Protein AF-A0AA39V5H2-F1 (afdb_monomer_lite)

pLDDT: mean 71.7, std 23.78, range [24.41, 97.88]

Structure (mmCIF, N/CA/C/O backbone):
data_AF-A0AA39V5H2-F1
#
_entry.id   AF-A0AA39V5H2-F1
#
loop_
_atom_site.group_PDB
_atom_site.id
_atom_site.type_symbol
_atom_site.label_atom_id
_atom_site.label_alt_id
_atom_site.label_comp_id
_atom_site.label_asym_id
_atom_site.label_entity_id
_atom_site.label_seq_id
_atom_site.pdbx_PDB_ins_code
_atom_site.Cartn_x
_atom_site.Cartn_y
_atom_site.Cartn_z
_atom_site.occupancy
_atom_site.B_iso_or_equiv
_atom_site.auth_seq_id
_atom_site.auth_comp_id
_atom_site.auth_asym_id
_atom_site.auth_atom_id
_atom_site.pdbx_PDB_model_num
ATOM 1 N N . MET A 1 1 ? 8.050 22.161 -39.561 1.00 40.12 1 MET A N 1
ATOM 2 C CA . MET A 1 1 ? 8.496 20.770 -39.773 1.00 40.12 1 MET A CA 1
ATOM 3 C C . MET A 1 1 ? 8.045 20.009 -38.536 1.00 40.12 1 MET A C 1
ATOM 5 O O . MET A 1 1 ? 8.763 19.981 -37.549 1.00 40.12 1 MET A O 1
ATOM 9 N N . GLU A 1 2 ? 6.788 19.559 -38.520 1.00 43.62 2 GLU A N 1
ATOM 10 C CA . GLU A 1 2 ? 6.221 18.821 -37.385 1.00 43.62 2 GLU A CA 1
ATOM 11 C C . GLU A 1 2 ? 6.841 17.424 -37.370 1.00 43.62 2 GLU A C 1
ATOM 13 O O . GLU A 1 2 ? 6.453 16.549 -38.140 1.00 43.62 2 GLU A O 1
ATOM 18 N N . ARG A 1 3 ? 7.855 17.220 -36.524 1.00 50.56 3 ARG A N 1
ATOM 19 C CA . ARG A 1 3 ? 8.304 15.874 -36.163 1.00 50.56 3 ARG A CA 1
ATOM 20 C C . ARG A 1 3 ? 7.270 15.298 -35.202 1.00 50.56 3 ARG A C 1
ATOM 22 O O . ARG A 1 3 ? 7.458 15.321 -33.992 1.00 50.56 3 ARG A O 1
ATOM 29 N N . CYS A 1 4 ? 6.143 14.848 -35.743 1.00 47.91 4 CYS A N 1
ATOM 30 C CA . CYS A 1 4 ? 5.242 13.993 -34.991 1.00 47.91 4 CYS A CA 1
ATOM 31 C C . CYS A 1 4 ? 5.970 12.653 -34.844 1.00 47.91 4 CYS A C 1
ATOM 33 O O . CYS A 1 4 ? 6.186 11.959 -35.840 1.00 47.91 4 CYS A O 1
ATOM 35 N N . ALA A 1 5 ? 6.452 12.348 -33.637 1.00 58.66 5 ALA A N 1
ATOM 36 C CA . ALA A 1 5 ? 6.890 10.997 -33.316 1.00 58.66 5 ALA A CA 1
ATOM 37 C C . ALA A 1 5 ? 5.743 10.039 -33.661 1.00 58.66 5 ALA A C 1
ATOM 39 O O . ALA A 1 5 ? 4.577 10.385 -33.455 1.00 58.66 5 ALA A O 1
ATOM 40 N N . ASP A 1 6 ? 6.080 8.881 -34.228 1.00 73.44 6 ASP A N 1
ATOM 41 C CA . ASP A 1 6 ? 5.107 7.828 -34.506 1.00 73.44 6 ASP A CA 1
ATOM 42 C C . ASP A 1 6 ? 4.234 7.627 -33.253 1.00 73.44 6 ASP A C 1
ATOM 44 O O . ASP A 1 6 ? 4.790 7.415 -32.170 1.00 73.44 6 ASP A O 1
ATOM 48 N N . PRO A 1 7 ? 2.899 7.757 -33.344 1.00 73.25 7 PRO A N 1
ATOM 49 C CA . PRO A 1 7 ? 2.025 7.617 -32.186 1.00 73.25 7 PRO A CA 1
ATOM 50 C C . PRO A 1 7 ? 2.205 6.273 -31.467 1.00 73.25 7 PRO A C 1
ATOM 52 O O . PRO A 1 7 ? 1.987 6.220 -30.260 1.00 73.25 7 PRO A O 1
ATOM 55 N N . ALA A 1 8 ? 2.661 5.224 -32.164 1.00 70.56 8 ALA A N 1
ATOM 56 C CA . ALA A 1 8 ? 3.015 3.952 -31.539 1.00 70.56 8 ALA A CA 1
ATOM 57 C C . ALA A 1 8 ? 4.263 4.062 -30.640 1.00 70.56 8 ALA A C 1
ATOM 59 O O . ALA A 1 8 ? 4.257 3.572 -29.516 1.00 70.56 8 ALA A O 1
ATOM 60 N N . LEU A 1 9 ? 5.300 4.780 -31.086 1.00 72.94 9 LEU A N 1
ATOM 61 C CA . LEU A 1 9 ? 6.531 4.991 -30.312 1.00 72.94 9 LEU A CA 1
ATOM 62 C C . LEU A 1 9 ? 6.328 5.936 -29.126 1.00 72.94 9 LEU A C 1
ATOM 64 O O . LEU A 1 9 ? 7.079 5.882 -28.158 1.00 72.94 9 LEU A O 1
ATOM 68 N N . ARG A 1 10 ? 5.329 6.822 -29.191 1.00 76.56 10 ARG A N 1
ATOM 69 C CA . ARG A 1 10 ? 5.029 7.745 -28.093 1.00 76.56 10 ARG A CA 1
ATOM 70 C C . ARG A 1 10 ? 4.624 6.998 -26.823 1.00 76.56 10 ARG A C 1
ATOM 72 O O . ARG A 1 10 ? 5.116 7.338 -25.756 1.00 76.56 10 ARG A O 1
ATOM 79 N N . LEU A 1 11 ? 3.780 5.976 -26.955 1.00 75.69 11 LEU A N 1
ATOM 80 C CA . LEU A 1 11 ? 3.314 5.187 -25.817 1.00 75.69 11 LEU A CA 1
ATOM 81 C C . LEU A 1 11 ? 4.462 4.407 -25.161 1.00 75.69 11 LEU A C 1
ATOM 83 O O . LEU A 1 11 ? 4.577 4.411 -23.942 1.00 75.69 11 LEU A O 1
ATOM 87 N N . GLU A 1 12 ? 5.354 3.823 -25.964 1.00 76.25 12 GLU A N 1
ATOM 88 C CA . GLU A 1 12 ? 6.550 3.132 -25.460 1.00 76.25 12 GLU A CA 1
ATOM 89 C C . GLU A 1 12 ? 7.490 4.090 -24.709 1.00 76.25 12 GLU A C 1
ATOM 91 O O . GLU A 1 12 ? 8.020 3.762 -23.650 1.00 76.25 12 GLU A O 1
ATOM 96 N N . VAL A 1 13 ? 7.692 5.301 -25.239 1.00 79.62 13 VAL A N 1
ATOM 97 C CA . VAL A 1 13 ? 8.513 6.326 -24.578 1.00 79.62 13 VAL A CA 1
ATOM 98 C C . VAL A 1 13 ? 7.882 6.775 -23.263 1.00 79.62 13 VAL A C 1
ATOM 100 O O . VAL A 1 13 ? 8.594 6.888 -22.265 1.00 79.62 13 VAL A O 1
ATOM 103 N N . ASP A 1 14 ? 6.569 7.000 -23.244 1.00 78.94 14 ASP A N 1
ATOM 104 C CA . ASP A 1 14 ? 5.844 7.379 -22.032 1.00 78.94 14 ASP A CA 1
ATOM 105 C C . ASP A 1 14 ? 5.951 6.270 -20.964 1.00 78.94 14 ASP A C 1
ATOM 107 O O . ASP A 1 14 ? 6.221 6.566 -19.799 1.00 78.94 14 ASP A O 1
ATOM 111 N N . GLU A 1 15 ? 5.854 4.995 -21.355 1.00 80.75 15 GLU A N 1
ATOM 112 C CA . GLU A 1 15 ? 6.066 3.844 -20.465 1.00 80.75 15 GLU A CA 1
ATOM 113 C C . GLU A 1 15 ? 7.489 3.819 -19.883 1.00 80.75 15 GLU A C 1
ATOM 115 O O . GLU A 1 15 ? 7.659 3.693 -18.669 1.00 80.75 15 GLU A O 1
ATOM 120 N N . PHE A 1 16 ? 8.522 4.027 -20.710 1.00 81.88 16 PHE A N 1
ATOM 121 C CA . PHE A 1 16 ? 9.910 4.094 -20.234 1.00 81.88 16 PHE A CA 1
ATOM 122 C C . PHE A 1 16 ? 10.152 5.237 -19.251 1.00 81.88 16 PHE A C 1
ATOM 124 O O . PHE A 1 16 ? 10.919 5.085 -18.297 1.00 81.88 16 PHE A O 1
ATOM 131 N N . ILE A 1 17 ? 9.525 6.389 -19.492 1.00 83.44 17 ILE A N 1
ATOM 132 C CA . ILE A 1 17 ? 9.618 7.543 -18.600 1.00 83.44 17 ILE A CA 1
ATOM 133 C C . ILE A 1 17 ? 8.954 7.216 -17.263 1.00 83.44 17 ILE A C 1
ATOM 135 O O . ILE A 1 17 ? 9.542 7.495 -16.220 1.00 83.44 17 ILE A O 1
ATOM 139 N N . LEU A 1 18 ? 7.768 6.606 -17.272 1.00 81.94 18 LEU A N 1
ATOM 140 C CA . LEU A 1 18 ? 7.065 6.230 -16.046 1.00 81.94 18 LEU A CA 1
ATOM 141 C C . LEU A 1 18 ? 7.860 5.211 -15.223 1.00 81.94 18 LEU A C 1
ATOM 143 O O . LEU A 1 18 ? 8.067 5.441 -14.032 1.00 81.94 18 LEU A O 1
ATOM 147 N N . ASP A 1 19 ? 8.372 4.153 -15.853 1.00 83.19 19 ASP A N 1
ATOM 148 C CA . ASP A 1 19 ? 9.211 3.137 -15.202 1.00 83.19 19 ASP A CA 1
ATOM 149 C C . ASP A 1 19 ? 10.450 3.772 -14.540 1.00 83.19 19 ASP A C 1
ATOM 151 O O . ASP A 1 19 ? 10.739 3.577 -13.354 1.00 83.19 19 ASP A O 1
ATOM 155 N N . TYR A 1 20 ? 11.134 4.657 -15.271 1.00 85.38 20 TYR A N 1
ATOM 156 C CA . TYR A 1 20 ? 12.270 5.410 -14.745 1.00 85.38 20 TYR A CA 1
ATOM 157 C C . TYR A 1 20 ? 11.900 6.304 -13.555 1.00 85.38 20 TYR A C 1
ATOM 159 O O . TYR A 1 20 ? 12.591 6.292 -12.532 1.00 85.38 20 TYR A O 1
ATOM 167 N N . LEU A 1 21 ? 10.818 7.077 -13.668 1.00 86.38 21 LEU A N 1
ATOM 168 C CA . LEU A 1 21 ? 10.389 7.995 -12.615 1.00 86.38 21 LEU A CA 1
ATOM 169 C C . LEU A 1 21 ? 9.995 7.245 -11.341 1.00 86.38 21 LEU A C 1
ATOM 171 O O . LEU A 1 21 ? 10.404 7.656 -10.255 1.00 86.38 21 LEU A O 1
ATOM 175 N N . VAL A 1 22 ? 9.266 6.132 -11.461 1.00 83.38 22 VAL A N 1
ATOM 176 C CA . VAL A 1 22 ? 8.886 5.285 -10.320 1.00 83.38 22 VAL A CA 1
ATOM 177 C C . VAL A 1 22 ? 10.130 4.707 -9.646 1.00 83.38 22 VAL A C 1
ATOM 179 O O . VAL A 1 22 ? 10.293 4.847 -8.431 1.00 83.38 22 VAL A O 1
ATOM 182 N N . HIS A 1 23 ? 11.061 4.144 -10.419 1.00 86.94 23 HIS A N 1
ATOM 183 C CA . HIS A 1 23 ? 12.319 3.611 -9.891 1.00 86.94 23 HIS A CA 1
ATOM 184 C C . HIS A 1 23 ? 13.140 4.670 -9.147 1.00 86.94 23 HIS A C 1
ATOM 186 O O . HIS A 1 23 ? 13.661 4.422 -8.054 1.00 86.94 23 HIS A O 1
ATOM 192 N N . MET A 1 24 ? 13.259 5.870 -9.719 1.00 90.25 24 MET A N 1
ATOM 193 C CA . MET A 1 24 ? 14.016 6.961 -9.109 1.00 90.25 24 MET A CA 1
ATOM 194 C C . MET A 1 24 ? 13.327 7.516 -7.863 1.00 90.25 24 MET A C 1
ATOM 196 O O . MET A 1 24 ? 14.010 7.781 -6.869 1.00 90.25 24 MET A O 1
ATOM 200 N N . ALA A 1 25 ? 11.997 7.629 -7.872 1.00 87.38 25 ALA A N 1
ATOM 201 C CA . ALA A 1 25 ? 11.218 8.032 -6.707 1.00 87.38 25 ALA A CA 1
ATOM 202 C C . ALA A 1 25 ? 11.391 7.036 -5.551 1.00 87.38 25 ALA A C 1
ATOM 204 O O . ALA A 1 25 ? 11.744 7.445 -4.444 1.00 87.38 25 ALA A O 1
ATOM 205 N N . LEU A 1 26 ? 11.252 5.730 -5.811 1.00 86.62 26 LEU A N 1
ATOM 206 C CA . LEU A 1 26 ? 11.455 4.687 -4.800 1.00 86.62 26 LEU A CA 1
ATOM 207 C C . LEU A 1 26 ? 12.882 4.718 -4.243 1.00 86.62 26 LEU A C 1
ATOM 209 O O . LEU A 1 26 ? 13.074 4.713 -3.027 1.00 86.62 26 LEU A O 1
ATOM 213 N N . LYS A 1 27 ? 13.903 4.844 -5.101 1.00 89.38 27 LYS A N 1
ATOM 214 C CA . LYS A 1 27 ? 15.299 4.987 -4.646 1.00 89.38 27 LYS A CA 1
ATOM 215 C C . LYS A 1 27 ? 15.516 6.229 -3.794 1.00 89.38 27 LYS A C 1
ATOM 217 O O . LYS A 1 27 ? 16.262 6.156 -2.816 1.00 89.38 27 LYS A O 1
ATOM 222 N N . GLY A 1 28 ? 14.887 7.346 -4.154 1.00 88.62 28 GLY A N 1
ATOM 223 C CA . GLY A 1 28 ? 14.900 8.580 -3.373 1.00 88.62 28 GLY A CA 1
ATOM 224 C C . GLY A 1 28 ? 14.320 8.367 -1.977 1.00 88.62 28 GLY A C 1
ATOM 225 O O . GLY A 1 28 ? 15.028 8.571 -0.991 1.00 88.62 28 GLY A O 1
ATOM 226 N N . ILE A 1 29 ? 13.090 7.850 -1.901 1.00 87.81 29 ILE A N 1
ATOM 227 C CA . ILE A 1 29 ? 12.378 7.566 -0.645 1.00 87.81 29 ILE A CA 1
ATOM 228 C C . ILE A 1 29 ? 13.204 6.636 0.252 1.00 87.81 29 ILE A C 1
ATOM 230 O O . ILE A 1 29 ? 13.450 6.948 1.417 1.00 87.81 29 ILE A O 1
ATOM 234 N N . LEU A 1 30 ? 13.716 5.528 -0.292 1.00 89.50 30 LEU A N 1
ATOM 235 C CA . LEU A 1 30 ? 14.528 4.571 0.465 1.00 89.50 30 LEU A CA 1
ATOM 236 C C . LEU A 1 30 ? 15.837 5.188 0.972 1.00 89.50 30 LEU A C 1
ATOM 238 O O . LEU A 1 30 ? 16.284 4.891 2.083 1.00 89.50 30 LEU A O 1
ATOM 242 N N . LYS A 1 31 ? 16.478 6.041 0.168 1.00 91.06 31 LYS A N 1
ATOM 243 C CA . LYS A 1 31 ? 17.709 6.737 0.554 1.00 91.06 31 LYS A CA 1
ATOM 244 C C . LYS A 1 31 ? 17.449 7.737 1.675 1.00 91.06 31 LYS A C 1
ATOM 246 O O . LYS A 1 31 ? 18.235 7.788 2.622 1.00 91.06 31 LYS A O 1
ATOM 251 N N . ASP A 1 32 ? 16.376 8.510 1.579 1.00 88.44 32 ASP A N 1
ATOM 252 C CA . ASP A 1 32 ? 16.030 9.516 2.580 1.00 88.44 32 ASP A CA 1
ATOM 253 C C . ASP A 1 32 ? 15.566 8.875 3.886 1.00 88.44 32 ASP A C 1
ATOM 255 O O . ASP A 1 32 ? 16.009 9.298 4.953 1.00 88.44 32 ASP A O 1
ATOM 259 N N . TYR A 1 33 ? 14.829 7.766 3.822 1.00 87.62 33 TYR A N 1
ATOM 260 C CA . TYR A 1 33 ? 14.505 6.967 5.001 1.00 87.62 33 TYR A CA 1
ATOM 261 C C . TYR A 1 33 ? 15.766 6.421 5.698 1.00 87.62 33 TYR A C 1
ATOM 263 O O . TYR A 1 33 ? 15.964 6.614 6.900 1.00 87.62 33 TYR A O 1
ATOM 271 N N . LYS A 1 34 ? 16.694 5.814 4.940 1.00 88.00 34 LYS A N 1
ATOM 272 C CA . LYS A 1 34 ? 17.979 5.313 5.474 1.00 88.00 34 LYS A CA 1
ATOM 273 C C . LYS A 1 34 ? 18.821 6.443 6.082 1.00 88.00 34 LYS A C 1
ATOM 275 O O . LYS A 1 34 ? 19.477 6.246 7.109 1.00 88.00 34 LYS A O 1
ATOM 280 N N . ARG A 1 35 ? 18.792 7.641 5.485 1.00 88.00 35 ARG A N 1
ATOM 281 C CA . ARG A 1 35 ? 19.426 8.852 6.035 1.00 88.00 35 ARG A CA 1
ATOM 282 C C . ARG A 1 35 ? 18.755 9.313 7.320 1.00 88.00 35 ARG A C 1
ATOM 284 O O . ARG A 1 35 ? 19.480 9.637 8.251 1.00 88.00 35 ARG A O 1
ATOM 291 N N . ALA A 1 36 ? 17.427 9.322 7.398 1.00 85.69 36 ALA A N 1
ATOM 292 C CA . ALA A 1 36 ? 16.692 9.704 8.600 1.00 85.69 36 ALA A CA 1
ATOM 293 C C . ALA A 1 36 ? 17.000 8.753 9.767 1.00 85.69 36 ALA A C 1
ATOM 295 O O . ALA A 1 36 ? 17.350 9.218 10.850 1.00 85.69 36 ALA A O 1
ATOM 296 N N . GLN A 1 37 ? 17.015 7.435 9.531 1.00 81.31 37 GLN A N 1
ATOM 297 C CA . GLN A 1 37 ? 17.440 6.456 10.542 1.00 81.31 37 GLN A CA 1
ATOM 298 C C . GLN A 1 37 ? 18.907 6.643 10.969 1.00 81.31 37 GLN A C 1
ATOM 300 O O . GLN A 1 37 ? 19.242 6.564 12.153 1.00 81.31 37 GLN A O 1
ATOM 305 N N . SER A 1 38 ? 19.800 6.916 10.013 1.00 78.81 38 SER A N 1
ATOM 306 C CA . SER A 1 38 ? 21.228 7.124 10.294 1.00 78.81 38 SER A CA 1
ATOM 307 C C . SER A 1 38 ? 21.502 8.463 10.992 1.00 78.81 38 SER A C 1
ATOM 309 O O . SER A 1 38 ? 22.387 8.550 11.840 1.00 78.81 38 SER A O 1
ATOM 311 N N . GLY A 1 39 ? 20.728 9.499 10.665 1.00 60.47 39 GLY A N 1
ATOM 312 C CA . GLY A 1 39 ? 20.792 10.846 11.231 1.00 60.47 39 GLY A CA 1
ATOM 313 C C . GLY A 1 39 ? 20.145 10.945 12.611 1.00 60.47 39 GLY A C 1
ATOM 314 O O . GLY A 1 39 ? 20.663 11.658 13.465 1.00 60.47 39 GLY A O 1
ATOM 315 N N . ALA A 1 40 ? 19.110 10.149 12.896 1.00 54.91 40 ALA A N 1
ATOM 316 C CA . ALA A 1 40 ? 18.596 9.957 14.254 1.00 54.91 40 ALA A CA 1
ATOM 317 C C . ALA A 1 40 ? 19.652 9.328 15.186 1.00 54.91 40 ALA A C 1
ATOM 319 O O . ALA A 1 40 ? 19.667 9.598 16.385 1.00 54.91 40 ALA A O 1
ATOM 320 N N . ARG A 1 41 ? 20.597 8.554 14.631 1.00 49.16 41 ARG A N 1
ATOM 321 C CA . ARG A 1 41 ? 21.800 8.082 15.342 1.00 49.16 41 ARG A CA 1
ATOM 322 C C . ARG A 1 41 ? 22.965 9.074 15.338 1.00 49.16 41 ARG A C 1
ATOM 324 O O . ARG A 1 41 ? 23.919 8.870 16.082 1.00 49.16 41 ARG A O 1
ATOM 331 N N . ASN A 1 42 ? 22.925 10.124 14.522 1.00 42.31 42 ASN A N 1
ATOM 332 C CA . ASN A 1 42 ? 24.060 11.019 14.321 1.00 42.31 42 ASN A CA 1
ATOM 333 C C . ASN A 1 42 ? 23.589 12.443 13.982 1.00 42.31 42 ASN A C 1
ATOM 335 O O . ASN A 1 42 ? 23.651 12.904 12.841 1.00 42.31 42 ASN A O 1
ATOM 339 N N . VAL A 1 43 ? 23.122 13.170 15.000 1.00 41.56 43 VAL A N 1
ATOM 340 C CA . VAL A 1 43 ? 22.917 14.621 14.908 1.00 41.56 43 VAL A CA 1
ATOM 341 C C . VAL A 1 43 ? 24.290 15.284 14.796 1.00 41.56 43 VAL A C 1
ATOM 343 O O . VAL A 1 43 ? 24.916 15.584 15.811 1.00 41.56 43 VAL A O 1
ATOM 346 N N . LYS A 1 44 ? 24.766 15.467 13.558 1.00 43.28 44 LYS A N 1
ATOM 347 C CA . LYS A 1 44 ? 25.631 16.564 13.079 1.00 43.28 44 LYS A CA 1
ATOM 348 C C . LYS A 1 44 ? 26.036 16.322 11.621 1.00 43.28 44 LYS A C 1
ATOM 350 O O . LYS A 1 44 ? 26.992 15.605 11.349 1.00 43.28 44 LYS A O 1
ATOM 355 N N . SER A 1 45 ? 25.326 16.979 10.707 1.00 39.31 45 SER A N 1
ATOM 356 C CA . SER A 1 45 ? 25.826 17.682 9.507 1.00 39.31 45 SER A CA 1
ATOM 357 C C . SER A 1 45 ? 24.818 17.578 8.361 1.00 39.31 45 SER A C 1
ATOM 359 O O . SER A 1 45 ? 24.547 16.517 7.811 1.00 39.31 45 SER A O 1
ATOM 361 N N . GLN A 1 46 ? 24.228 18.726 8.049 1.00 35.38 46 GLN A N 1
ATOM 362 C CA . GLN A 1 46 ? 23.257 18.938 6.985 1.00 35.38 46 GLN A CA 1
ATOM 363 C C . GLN A 1 46 ? 23.970 19.668 5.844 1.00 35.38 46 GLN A C 1
ATOM 365 O O . GLN A 1 46 ? 24.750 20.586 6.102 1.00 35.38 46 GLN A O 1
ATOM 370 N N . GLY A 1 47 ? 23.682 19.293 4.598 1.00 34.25 47 GLY A N 1
ATOM 371 C CA . GLY A 1 47 ? 24.064 20.087 3.433 1.00 34.25 47 GLY A CA 1
ATOM 372 C C . GLY A 1 47 ? 23.893 19.356 2.103 1.00 34.25 47 GLY A C 1
ATOM 373 O O . GLY A 1 47 ? 24.523 18.327 1.889 1.00 34.25 47 GLY A O 1
ATOM 374 N N . ALA A 1 48 ? 23.111 19.974 1.214 1.00 34.25 48 ALA A N 1
ATOM 375 C CA . ALA A 1 48 ? 22.942 19.713 -0.221 1.00 34.25 48 ALA A CA 1
ATOM 376 C C . ALA A 1 48 ? 21.878 18.682 -0.655 1.00 34.25 48 ALA A C 1
ATOM 378 O O . ALA A 1 48 ? 22.157 17.506 -0.890 1.00 34.25 48 ALA A O 1
ATOM 379 N N . ALA A 1 49 ? 20.667 19.189 -0.894 1.00 33.97 49 ALA A N 1
ATOM 380 C CA . ALA A 1 49 ? 19.731 18.650 -1.876 1.00 33.97 49 ALA A CA 1
ATOM 381 C C . ALA A 1 49 ? 18.977 19.833 -2.502 1.00 33.97 49 ALA A C 1
ATOM 383 O O . ALA A 1 49 ? 18.011 20.301 -1.915 1.00 33.97 49 ALA A O 1
ATOM 384 N N . ASP A 1 50 ? 19.471 20.360 -3.630 1.00 32.31 50 ASP A N 1
ATOM 385 C CA . ASP A 1 50 ? 18.783 21.459 -4.334 1.00 32.31 50 ASP A CA 1
ATOM 386 C C . ASP A 1 50 ? 19.111 21.573 -5.843 1.00 32.31 50 ASP A C 1
ATOM 388 O O . ASP A 1 50 ? 19.194 22.670 -6.381 1.00 32.31 50 ASP A O 1
ATOM 392 N N . ILE A 1 51 ? 19.368 20.466 -6.565 1.00 37.12 51 ILE A N 1
ATOM 393 C CA . ILE A 1 51 ? 19.801 20.560 -7.987 1.00 37.12 51 ILE A CA 1
ATOM 394 C C . ILE A 1 51 ? 18.967 19.739 -8.995 1.00 37.12 51 ILE A C 1
ATOM 396 O O . ILE A 1 51 ? 19.044 19.989 -10.194 1.00 37.12 51 ILE A O 1
ATOM 400 N N . THR A 1 52 ? 18.089 18.820 -8.593 1.00 39.78 52 THR A N 1
ATOM 401 C CA . THR A 1 52 ? 17.565 17.826 -9.562 1.00 39.78 52 THR A CA 1
ATOM 402 C C . THR A 1 52 ? 16.314 18.246 -10.356 1.00 39.78 52 THR A C 1
ATOM 404 O O . THR A 1 52 ? 15.846 17.477 -11.184 1.00 39.78 52 THR A O 1
ATOM 407 N N . LEU A 1 53 ? 15.779 19.462 -10.190 1.00 30.52 53 LEU A N 1
ATOM 408 C CA . LEU A 1 53 ? 14.515 19.859 -10.845 1.00 30.52 53 LEU A CA 1
ATOM 409 C C . LEU A 1 53 ? 14.659 20.807 -12.048 1.00 30.52 53 LEU A C 1
ATOM 411 O O . LEU A 1 53 ? 13.653 21.199 -12.631 1.00 30.52 53 LEU A O 1
ATOM 415 N N . HIS A 1 54 ? 15.883 21.141 -12.477 1.00 29.06 54 HIS A N 1
ATOM 416 C CA . HIS A 1 54 ? 16.087 22.133 -13.545 1.00 29.06 54 HIS A CA 1
ATOM 417 C C . HIS A 1 54 ? 16.480 21.577 -14.929 1.00 29.06 54 HIS A C 1
ATOM 419 O O . HIS A 1 54 ? 16.621 22.362 -15.866 1.00 29.06 54 HIS A O 1
ATOM 425 N N . MET A 1 55 ? 16.623 20.255 -15.100 1.00 30.16 55 MET A N 1
ATOM 426 C CA . MET A 1 55 ? 17.176 19.666 -16.336 1.00 30.16 55 MET A CA 1
ATOM 427 C C . MET A 1 55 ? 16.161 19.235 -17.409 1.00 30.16 55 MET A C 1
ATOM 429 O O . MET A 1 55 ? 16.573 18.921 -18.519 1.00 30.16 55 MET A O 1
ATOM 433 N N . VAL A 1 56 ? 14.849 19.262 -17.157 1.00 37.28 56 VAL A N 1
ATOM 434 C CA . VAL A 1 56 ? 13.878 18.656 -18.099 1.00 37.28 56 VAL A CA 1
ATOM 435 C C . VAL A 1 56 ? 13.463 19.577 -19.262 1.00 37.28 56 VAL A C 1
ATOM 437 O O . VAL A 1 56 ? 12.738 19.140 -20.146 1.00 37.28 56 VAL A O 1
ATOM 440 N N . ASN A 1 57 ? 13.935 20.829 -19.345 1.00 32.62 57 ASN A N 1
ATOM 441 C CA . ASN A 1 57 ? 13.367 21.778 -20.318 1.00 32.62 57 ASN A CA 1
ATOM 442 C C . ASN A 1 57 ? 14.286 22.344 -21.410 1.00 32.62 57 ASN A C 1
ATOM 444 O O . ASN A 1 57 ? 13.851 23.246 -22.123 1.00 32.62 57 ASN A O 1
ATOM 448 N N . VAL A 1 58 ? 15.516 21.850 -21.611 1.00 34.34 58 VAL A N 1
ATOM 449 C CA . VAL A 1 58 ? 16.361 22.368 -22.708 1.00 34.34 58 VAL A CA 1
ATOM 450 C C . VAL A 1 58 ? 17.301 21.301 -23.295 1.00 34.34 58 VAL A C 1
ATOM 452 O O . VAL A 1 58 ? 18.332 21.007 -22.707 1.00 34.34 58 VAL A O 1
ATOM 455 N N . THR A 1 59 ? 16.959 20.760 -24.474 1.00 33.72 59 THR A N 1
ATOM 456 C CA . THR A 1 59 ? 17.786 20.621 -25.709 1.00 33.72 59 THR A CA 1
ATOM 457 C C . THR A 1 59 ? 17.415 19.397 -26.575 1.00 33.72 59 THR A C 1
ATOM 459 O O . THR A 1 59 ? 17.720 18.253 -26.281 1.00 33.72 59 THR A O 1
ATOM 462 N N . SER A 1 60 ? 16.718 19.708 -27.668 1.00 33.22 60 SER A N 1
ATOM 463 C CA . SER A 1 60 ? 16.892 19.296 -29.072 1.00 33.22 60 SER A CA 1
ATOM 464 C C . SER A 1 60 ? 17.508 17.941 -29.487 1.00 33.22 60 SER A C 1
ATOM 466 O O . SER A 1 60 ? 18.705 17.720 -29.387 1.00 33.22 60 SER A O 1
ATOM 468 N N . GLU A 1 61 ? 16.683 17.196 -30.235 1.00 37.22 61 GLU A N 1
ATOM 469 C CA . GLU A 1 61 ? 16.948 16.630 -31.575 1.00 37.22 61 GLU A CA 1
ATOM 470 C C . GLU A 1 61 ? 18.135 15.673 -31.826 1.00 37.22 61 GLU A C 1
ATOM 472 O O . GLU A 1 61 ? 19.008 15.980 -32.633 1.00 37.22 61 GLU A O 1
ATOM 477 N N . THR A 1 62 ? 18.029 14.418 -31.384 1.00 39.62 62 THR A N 1
ATOM 478 C CA . THR A 1 62 ? 18.570 13.279 -32.155 1.00 39.62 62 THR A CA 1
ATOM 479 C C . THR A 1 62 ? 17.740 12.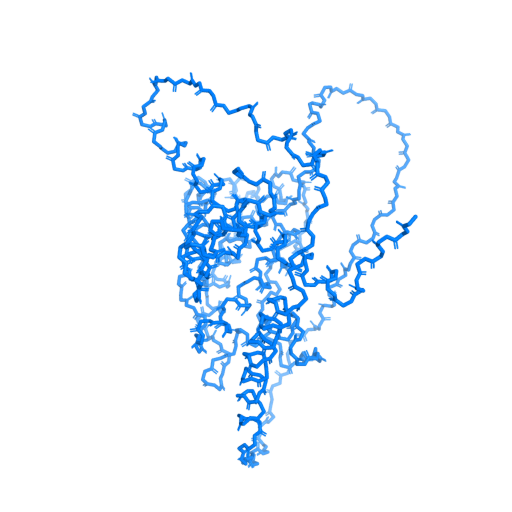027 -31.895 1.00 39.62 62 THR A C 1
ATOM 481 O O . THR A 1 62 ? 17.832 11.384 -30.856 1.00 39.62 62 THR A O 1
ATOM 484 N N . THR A 1 63 ? 16.872 11.688 -32.849 1.00 39.91 63 THR A N 1
ATOM 485 C CA . THR A 1 63 ? 16.076 10.459 -32.804 1.00 39.91 63 THR A CA 1
ATOM 486 C C . THR A 1 63 ? 17.014 9.261 -33.005 1.00 39.91 63 THR A C 1
ATOM 488 O O . THR A 1 63 ? 17.757 9.259 -33.993 1.00 39.91 63 THR A O 1
ATOM 491 N N . PRO A 1 64 ? 17.014 8.246 -32.119 1.00 47.47 64 PRO A N 1
ATOM 492 C CA . PRO A 1 64 ? 17.802 7.035 -32.325 1.00 47.47 64 PRO A CA 1
ATOM 493 C C . PRO A 1 64 ? 17.442 6.384 -33.665 1.00 47.47 64 PRO A C 1
ATOM 495 O O . PRO A 1 64 ? 16.316 6.505 -34.155 1.00 47.47 64 PRO A O 1
ATOM 498 N N . SER A 1 65 ? 18.423 5.734 -34.303 1.00 48.91 65 SER A N 1
ATOM 499 C CA . SER A 1 65 ? 18.222 5.201 -35.653 1.00 48.91 65 SER A CA 1
ATOM 500 C C . SER A 1 65 ? 17.024 4.249 -35.677 1.00 48.91 65 SER A C 1
ATOM 502 O O . SER A 1 65 ? 16.886 3.391 -34.801 1.00 48.91 65 SER A O 1
ATOM 504 N N . LYS A 1 66 ? 16.171 4.382 -36.700 1.00 46.91 66 LYS A N 1
ATOM 505 C CA . LYS A 1 66 ? 14.960 3.565 -36.873 1.00 46.91 66 LYS A CA 1
ATOM 506 C C . LYS A 1 66 ? 15.245 2.067 -36.723 1.00 46.91 66 LYS A C 1
ATOM 508 O O . LYS A 1 66 ? 14.438 1.350 -36.159 1.00 46.91 66 LYS A O 1
ATOM 513 N N . THR A 1 67 ? 16.414 1.605 -37.161 1.00 47.06 67 THR A N 1
ATOM 514 C CA . THR A 1 67 ? 16.836 0.201 -37.066 1.00 47.06 67 THR A CA 1
ATOM 515 C C . THR A 1 67 ? 17.140 -0.246 -35.632 1.00 47.06 67 THR A C 1
ATOM 517 O O . THR A 1 67 ? 16.881 -1.395 -35.294 1.00 47.06 67 THR A O 1
ATOM 520 N N . ALA A 1 68 ? 17.685 0.631 -34.785 1.00 46.28 68 ALA A N 1
ATOM 521 C CA . ALA A 1 68 ? 17.957 0.321 -33.379 1.00 46.28 68 ALA A CA 1
ATOM 522 C C . ALA A 1 68 ? 16.661 0.292 -32.557 1.00 46.28 68 ALA A C 1
ATOM 524 O O . ALA A 1 68 ? 16.449 -0.645 -31.793 1.00 46.28 68 ALA A O 1
ATOM 525 N N . LEU A 1 69 ? 15.767 1.260 -32.793 1.00 43.03 69 LEU A N 1
ATOM 526 C CA . LEU A 1 69 ? 14.425 1.264 -32.209 1.00 43.03 69 LEU A CA 1
ATOM 527 C C . LEU A 1 69 ? 13.603 0.056 -32.668 1.00 43.03 69 LEU A C 1
ATOM 529 O O . LEU A 1 69 ? 12.985 -0.599 -31.840 1.00 43.03 69 LEU A O 1
ATOM 533 N N . GLN A 1 70 ? 13.663 -0.296 -33.957 1.00 52.88 70 GLN A N 1
ATOM 534 C CA . GLN A 1 70 ? 12.958 -1.463 -34.483 1.00 52.88 70 GLN A CA 1
ATOM 535 C C . GLN A 1 70 ? 13.466 -2.759 -33.847 1.00 52.88 70 GLN A C 1
ATOM 537 O O . GLN A 1 70 ? 12.661 -3.587 -33.467 1.00 52.88 70 GLN A O 1
ATOM 542 N N . ARG A 1 71 ? 14.781 -2.928 -33.655 1.00 53.28 71 ARG A N 1
ATOM 543 C CA . ARG A 1 71 ? 15.325 -4.134 -33.004 1.00 53.28 71 ARG A CA 1
ATOM 544 C C . ARG A 1 71 ? 14.915 -4.253 -31.538 1.00 53.28 71 ARG A C 1
ATOM 546 O O . ARG A 1 71 ? 14.612 -5.355 -31.096 1.00 53.28 71 ARG A O 1
ATOM 553 N N . LEU A 1 72 ? 14.905 -3.143 -30.801 1.00 44.72 72 LEU A N 1
ATOM 554 C CA . LEU A 1 72 ? 14.444 -3.104 -29.410 1.00 44.72 72 LEU A CA 1
ATOM 555 C C . LEU A 1 72 ? 12.934 -3.365 -29.308 1.00 44.72 72 LEU A C 1
ATOM 557 O O . LEU A 1 72 ? 12.510 -4.143 -28.455 1.00 44.72 72 LEU A O 1
ATOM 561 N N . SER A 1 73 ? 12.147 -2.781 -30.215 1.00 49.66 73 SER A N 1
ATOM 562 C CA . SER A 1 73 ? 10.704 -3.017 -30.330 1.00 49.66 73 SER A CA 1
ATOM 563 C C . SER A 1 73 ? 10.412 -4.473 -30.708 1.00 49.66 73 SER A C 1
ATOM 565 O O . SER A 1 73 ? 9.655 -5.139 -30.011 1.00 49.66 73 SER A O 1
ATOM 567 N N . ASP A 1 74 ? 11.102 -5.038 -31.704 1.00 53.47 74 ASP A N 1
ATOM 568 C CA . ASP A 1 74 ? 10.969 -6.443 -32.105 1.00 53.47 74 ASP A CA 1
ATOM 569 C C . ASP A 1 74 ? 11.379 -7.387 -30.960 1.00 53.47 74 ASP A C 1
ATOM 571 O O . ASP A 1 74 ? 10.718 -8.393 -30.708 1.00 53.47 74 ASP A O 1
ATOM 575 N N . GLN A 1 75 ? 12.450 -7.074 -30.222 1.00 48.47 75 GLN A N 1
ATOM 576 C CA . GLN A 1 75 ? 12.896 -7.867 -29.074 1.00 48.47 75 GLN A CA 1
ATOM 577 C C . GLN A 1 75 ? 11.848 -7.880 -27.955 1.00 48.47 75 GLN A C 1
ATOM 579 O O . GLN A 1 75 ? 11.553 -8.947 -27.415 1.00 48.47 75 GLN A O 1
ATOM 584 N N . ARG A 1 76 ? 11.249 -6.728 -27.637 1.00 51.28 76 ARG A N 1
ATOM 585 C CA . ARG A 1 76 ? 10.202 -6.634 -26.611 1.00 51.28 76 ARG A CA 1
ATOM 586 C C . ARG A 1 76 ? 8.862 -7.186 -27.073 1.00 51.28 76 ARG A C 1
ATOM 588 O O . ARG A 1 76 ? 8.207 -7.867 -26.296 1.00 51.28 76 ARG A O 1
ATOM 595 N N . HIS A 1 77 ? 8.490 -7.002 -28.336 1.00 50.28 77 HIS A N 1
ATOM 596 C CA . HIS A 1 77 ? 7.320 -7.640 -28.933 1.00 50.28 77 HIS A CA 1
ATOM 597 C C . HIS A 1 77 ? 7.446 -9.166 -28.872 1.00 50.28 77 HIS A C 1
ATOM 599 O O . HIS A 1 77 ? 6.502 -9.845 -28.484 1.00 50.28 77 HIS A O 1
ATOM 605 N N . ASN A 1 78 ? 8.636 -9.711 -29.140 1.00 45.72 78 ASN A N 1
ATOM 606 C CA . ASN A 1 78 ? 8.903 -11.141 -28.998 1.00 45.72 78 ASN A CA 1
ATOM 607 C C . ASN A 1 78 ? 8.873 -11.611 -27.534 1.00 45.72 78 ASN A C 1
ATOM 609 O O . ASN A 1 78 ? 8.392 -12.710 -27.270 1.00 45.72 78 ASN A O 1
ATOM 613 N N . GLN A 1 79 ? 9.329 -10.796 -26.577 1.00 45.88 79 GLN A N 1
ATOM 614 C CA . GLN A 1 79 ? 9.211 -11.101 -25.143 1.00 45.88 79 GLN A CA 1
ATOM 615 C C . GLN A 1 79 ? 7.751 -11.056 -24.664 1.00 45.88 79 GLN A C 1
ATOM 617 O O . GLN A 1 79 ? 7.314 -11.964 -23.962 1.00 45.88 79 GLN A O 1
ATOM 622 N N . ALA A 1 80 ? 6.970 -10.069 -25.105 1.00 41.59 80 ALA A N 1
ATOM 623 C CA . ALA A 1 80 ? 5.545 -9.946 -24.806 1.00 41.59 80 ALA A CA 1
ATOM 624 C C . ALA A 1 80 ? 4.709 -11.051 -25.480 1.00 41.59 80 ALA A C 1
ATOM 626 O O . ALA A 1 80 ? 3.779 -11.578 -24.873 1.00 41.59 80 ALA A O 1
ATOM 627 N N . ILE A 1 81 ? 5.056 -11.462 -26.707 1.00 45.00 81 ILE A N 1
ATOM 628 C CA . ILE A 1 81 ? 4.465 -12.633 -27.372 1.00 45.00 81 ILE A CA 1
ATOM 629 C C . ILE A 1 81 ? 4.836 -13.912 -26.629 1.00 45.00 81 ILE A C 1
ATOM 631 O O . ILE A 1 81 ? 3.963 -14.746 -26.420 1.00 45.00 81 ILE A O 1
ATOM 635 N N . ALA A 1 82 ? 6.094 -14.084 -26.214 1.00 41.59 82 ALA A N 1
ATOM 636 C CA . ALA A 1 82 ? 6.505 -15.252 -25.439 1.00 41.59 82 ALA A CA 1
ATOM 637 C C . ALA A 1 82 ? 5.739 -15.331 -24.109 1.00 41.59 82 ALA A C 1
ATOM 639 O O . ALA A 1 82 ? 5.269 -16.402 -23.738 1.00 41.59 82 ALA A O 1
ATOM 640 N N . PHE A 1 83 ? 5.530 -14.190 -23.451 1.00 41.22 83 PHE A N 1
ATOM 641 C CA . PHE A 1 83 ? 4.720 -14.063 -22.242 1.00 41.22 83 PHE A CA 1
ATOM 642 C C . PHE A 1 83 ? 3.241 -14.410 -22.492 1.00 41.22 83 PHE A C 1
ATOM 644 O O . PHE A 1 83 ? 2.679 -15.273 -21.820 1.00 41.22 83 PHE A O 1
ATOM 651 N N . ARG A 1 84 ? 2.626 -13.844 -23.538 1.00 39.38 84 ARG A N 1
ATOM 652 C CA . ARG A 1 84 ? 1.228 -14.120 -23.915 1.00 39.38 84 ARG A CA 1
ATOM 653 C C . ARG A 1 84 ? 1.014 -15.559 -24.411 1.00 39.38 84 ARG A C 1
ATOM 655 O O . ARG A 1 84 ? -0.019 -16.163 -24.139 1.00 39.38 84 ARG A O 1
ATOM 662 N N . SER A 1 85 ? 1.991 -16.138 -25.107 1.00 36.53 85 SER A N 1
ATOM 663 C CA . SER A 1 85 ? 1.975 -17.539 -25.550 1.00 36.53 85 SER A CA 1
ATOM 664 C C . SER A 1 85 ? 2.124 -18.509 -24.377 1.00 36.53 85 SER A C 1
ATOM 666 O O . SER A 1 85 ? 1.573 -19.607 -24.426 1.00 36.53 85 SER A O 1
ATOM 668 N N . MET A 1 86 ? 2.847 -18.115 -23.326 1.00 39.25 86 MET A N 1
ATOM 669 C CA . MET A 1 86 ? 2.958 -18.873 -22.080 1.00 39.25 86 MET A CA 1
ATOM 670 C C . MET A 1 86 ? 1.620 -18.889 -21.330 1.00 39.25 86 MET A C 1
ATOM 672 O O . MET A 1 86 ? 1.175 -19.958 -20.924 1.00 39.25 86 MET A O 1
ATOM 676 N N . GLN A 1 87 ? 0.925 -17.746 -21.265 1.00 41.31 87 GLN A N 1
ATOM 677 C CA . GLN A 1 87 ? -0.437 -17.643 -20.720 1.00 41.31 87 GLN A CA 1
ATOM 678 C C . GLN A 1 87 ? -1.445 -18.510 -21.501 1.00 41.31 87 GLN A C 1
ATOM 680 O O . GLN A 1 87 ? -2.202 -19.276 -20.912 1.00 41.31 87 GLN A O 1
ATOM 685 N N . GLN A 1 88 ? -1.416 -18.474 -22.839 1.00 38.19 88 GLN A N 1
ATOM 686 C CA . GLN A 1 88 ? -2.332 -19.265 -23.678 1.00 38.19 88 GLN A CA 1
ATOM 687 C C . GLN A 1 88 ? -2.062 -20.778 -23.631 1.00 38.19 88 GLN A C 1
ATOM 689 O O . GLN A 1 88 ? -2.992 -21.571 -23.775 1.00 38.19 88 GLN A O 1
ATOM 694 N N . SER A 1 89 ? -0.813 -21.201 -23.397 1.00 36.53 89 SER A N 1
ATOM 695 C CA . SER A 1 89 ? -0.485 -22.621 -23.222 1.00 36.53 89 SER A CA 1
ATOM 696 C C . SER A 1 89 ? -1.070 -23.201 -21.928 1.00 36.53 89 SER A C 1
ATOM 698 O O . SER A 1 89 ? -1.375 -24.394 -21.898 1.00 36.53 89 SER A O 1
ATOM 700 N N . LEU A 1 90 ? -1.260 -22.384 -20.886 1.00 36.75 90 LEU A N 1
ATOM 701 C CA . LEU A 1 90 ? -1.846 -22.797 -19.604 1.00 36.75 90 LEU A CA 1
ATOM 702 C C . LEU A 1 90 ? -3.380 -22.911 -19.672 1.00 36.75 90 LEU A C 1
ATOM 704 O O . LEU A 1 90 ? -3.955 -23.783 -19.028 1.00 36.75 90 LEU A O 1
ATOM 708 N N . ALA A 1 91 ? -4.028 -22.133 -20.545 1.00 34.72 91 ALA A N 1
ATOM 709 C CA . ALA A 1 91 ? -5.473 -22.169 -20.796 1.00 34.72 91 ALA A CA 1
ATOM 710 C C . ALA A 1 91 ? -5.965 -23.399 -21.601 1.00 34.72 91 ALA A C 1
ATOM 712 O O . ALA A 1 91 ? -7.156 -23.523 -21.879 1.00 34.72 91 ALA A O 1
ATOM 713 N N . SER A 1 92 ? -5.066 -24.307 -22.010 1.00 29.42 92 SER A N 1
ATOM 714 C CA . SER A 1 92 ? -5.381 -25.462 -22.877 1.00 29.42 92 SER A CA 1
ATOM 715 C C . SER A 1 92 ? -5.427 -26.822 -22.160 1.00 29.42 92 SER A C 1
ATOM 717 O O . SER A 1 92 ? -5.527 -27.865 -22.811 1.00 29.42 92 SER A O 1
ATOM 719 N N . LEU A 1 93 ? -5.378 -26.835 -20.824 1.00 31.34 93 LEU A N 1
ATOM 720 C CA . LEU A 1 93 ? -5.507 -28.059 -20.029 1.00 31.34 93 LEU A CA 1
ATOM 721 C C . LEU A 1 93 ? -6.986 -28.485 -19.902 1.00 31.34 93 LEU A C 1
ATOM 723 O O . LEU A 1 93 ? -7.856 -27.633 -19.723 1.00 31.34 93 LEU A O 1
ATOM 727 N N . PRO A 1 94 ? -7.310 -29.788 -20.012 1.00 26.81 94 PRO A N 1
ATOM 728 C CA . PRO A 1 94 ? -8.694 -30.250 -20.028 1.00 26.81 94 PRO A CA 1
ATOM 729 C C . PRO A 1 94 ? -9.342 -30.119 -18.642 1.00 26.81 94 PRO A C 1
ATOM 731 O O . PRO A 1 94 ? -8.880 -30.725 -17.676 1.00 26.81 94 PRO A O 1
ATOM 734 N N . LEU A 1 95 ? -10.437 -29.355 -18.574 1.00 29.23 95 LEU A N 1
ATOM 735 C CA . LEU A 1 95 ? -11.309 -29.229 -17.404 1.00 29.23 95 LEU A CA 1
ATOM 736 C C . LEU A 1 95 ? -11.922 -30.594 -17.042 1.00 29.23 95 LEU A C 1
ATOM 738 O O . LEU A 1 95 ? -12.562 -31.232 -17.882 1.00 29.23 95 LEU A O 1
ATOM 742 N N . VAL A 1 96 ? -11.762 -31.022 -15.789 1.00 27.86 96 VAL A N 1
ATOM 743 C CA . VAL A 1 96 ? -12.539 -32.122 -15.201 1.00 27.86 96 VAL A CA 1
ATOM 744 C C . VAL A 1 96 ? -13.780 -31.522 -14.542 1.00 27.86 96 VAL A C 1
ATOM 746 O O . VAL A 1 96 ? -13.676 -30.610 -13.728 1.00 27.86 96 VAL A O 1
ATOM 749 N N . ASP A 1 97 ? -14.946 -32.031 -14.934 1.00 32.69 97 ASP A N 1
ATOM 750 C CA . ASP A 1 97 ? -16.265 -31.646 -14.427 1.00 32.69 97 ASP A CA 1
ATOM 751 C C . ASP A 1 97 ? -16.461 -32.155 -12.989 1.00 32.69 97 ASP A C 1
ATOM 753 O O . ASP A 1 97 ? -16.431 -33.364 -12.742 1.00 32.69 97 ASP A O 1
ATOM 757 N N . LEU A 1 98 ? -16.655 -31.229 -12.049 1.00 26.81 98 LEU A N 1
ATOM 758 C CA . LEU A 1 98 ? -17.106 -31.503 -10.685 1.00 26.81 98 LEU A CA 1
ATOM 759 C C . LEU A 1 98 ? -18.250 -30.548 -10.331 1.00 26.81 98 LEU A C 1
ATOM 761 O O . LEU A 1 98 ? -18.112 -29.612 -9.546 1.00 26.81 98 LEU A O 1
ATOM 765 N N . ASN A 1 99 ? -19.404 -30.806 -10.940 1.00 31.36 99 ASN A N 1
ATOM 766 C CA . ASN A 1 99 ? -20.689 -30.434 -10.365 1.00 31.36 99 ASN A CA 1
ATOM 767 C C . ASN A 1 99 ? -20.893 -31.070 -8.975 1.00 31.36 99 ASN A C 1
ATOM 769 O O . ASN A 1 99 ? -20.441 -32.182 -8.717 1.00 31.36 99 ASN A O 1
ATOM 773 N N . GLU A 1 100 ? -21.692 -30.372 -8.162 1.00 28.55 100 GLU A N 1
ATOM 774 C CA . GLU A 1 100 ? -22.205 -30.716 -6.823 1.00 28.55 100 GLU A CA 1
ATOM 775 C C . GLU A 1 100 ? -21.338 -30.320 -5.621 1.00 28.55 100 GLU A C 1
ATOM 777 O O . GLU A 1 100 ? -20.637 -31.142 -5.051 1.00 28.55 100 GLU A O 1
ATOM 782 N N . TYR A 1 101 ? -21.536 -29.093 -5.120 1.00 24.41 101 TYR A N 1
ATOM 783 C CA . TYR A 1 101 ? -21.820 -28.875 -3.694 1.00 24.41 101 TYR A CA 1
ATOM 784 C C . TYR A 1 101 ? -22.568 -27.544 -3.489 1.00 24.41 101 TYR A C 1
ATOM 786 O O . TYR A 1 101 ? -22.089 -26.471 -3.841 1.00 24.41 101 TYR A O 1
ATOM 794 N N . HIS A 1 102 ? -23.770 -27.624 -2.915 1.00 29.69 102 HIS A N 1
ATOM 795 C CA . HIS A 1 102 ? -24.573 -26.485 -2.459 1.00 29.69 102 HIS A CA 1
ATOM 796 C C . HIS A 1 102 ? -24.439 -26.343 -0.936 1.00 29.69 102 HIS A C 1
ATOM 798 O O . HIS A 1 102 ? -24.649 -27.338 -0.243 1.00 29.69 102 HIS A O 1
ATOM 804 N N . ALA A 1 103 ? -24.182 -25.121 -0.439 1.00 25.91 103 ALA A N 1
ATOM 805 C CA . ALA A 1 103 ? -24.782 -24.452 0.744 1.00 25.91 103 ALA A CA 1
ATOM 806 C C . ALA A 1 103 ? -23.857 -23.313 1.268 1.00 25.91 103 ALA A C 1
ATOM 808 O O . ALA A 1 103 ? -22.678 -23.305 0.939 1.00 25.91 103 ALA A O 1
ATOM 809 N N . PRO A 1 104 ? -24.330 -22.387 2.127 1.00 31.02 104 PRO A N 1
ATOM 810 C CA . PRO A 1 104 ? -25.212 -21.271 1.805 1.00 31.02 104 PRO A CA 1
ATOM 811 C C . PRO A 1 104 ? -24.590 -19.891 2.127 1.00 31.02 104 PRO A C 1
ATOM 813 O O . PRO A 1 104 ? -23.574 -19.756 2.799 1.00 31.02 104 PRO A O 1
ATOM 816 N N . GLN A 1 105 ? -25.285 -18.872 1.631 1.00 31.28 105 GLN A N 1
ATOM 817 C CA . GLN A 1 105 ? -24.976 -17.444 1.588 1.00 31.28 105 GLN A CA 1
ATOM 818 C C . GLN A 1 105 ? -24.832 -16.766 2.959 1.00 31.28 105 GLN A C 1
ATOM 820 O O . GLN A 1 105 ? -25.643 -17.023 3.844 1.00 31.28 105 GLN A O 1
ATOM 825 N N . PHE A 1 106 ? -23.900 -15.810 3.064 1.00 28.70 106 PHE A N 1
ATOM 826 C CA . PHE A 1 106 ? -24.174 -14.430 3.505 1.00 28.70 106 PHE A CA 1
ATOM 827 C C . PHE A 1 106 ? -22.935 -13.541 3.286 1.00 28.70 106 PHE A C 1
ATOM 829 O O . PHE A 1 106 ? -22.049 -13.465 4.132 1.00 28.70 106 PHE A O 1
ATOM 836 N N . ARG A 1 107 ? -22.901 -12.810 2.171 1.00 31.41 107 ARG A N 1
ATOM 837 C CA . ARG A 1 107 ? -22.201 -11.523 2.053 1.00 31.41 107 ARG A CA 1
ATOM 838 C C . ARG A 1 107 ? -22.828 -10.758 0.895 1.00 31.41 107 ARG A C 1
ATOM 840 O O . ARG A 1 107 ? -23.061 -11.327 -0.161 1.00 31.41 107 ARG A O 1
ATOM 847 N N . ALA A 1 108 ? -23.201 -9.506 1.134 1.00 28.23 108 ALA A N 1
ATOM 848 C CA . ALA A 1 108 ? -23.711 -8.636 0.084 1.00 28.23 108 ALA A CA 1
ATOM 849 C C . ALA A 1 108 ? -22.523 -7.988 -0.650 1.00 28.23 108 ALA A C 1
ATOM 851 O O . ALA A 1 108 ? -21.573 -7.584 0.026 1.00 28.23 108 ALA A O 1
ATOM 852 N N . PRO A 1 109 ? -22.573 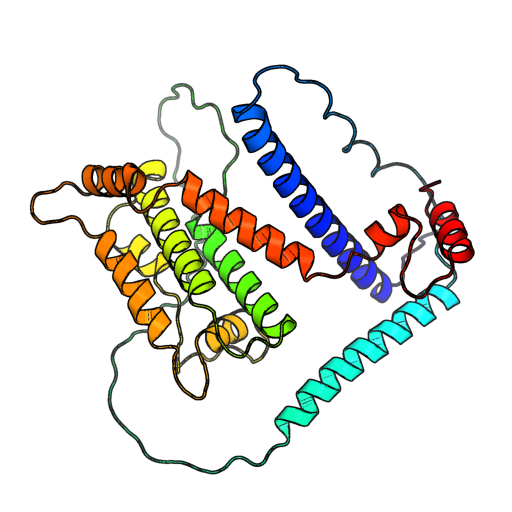-7.834 -1.983 1.00 32.12 109 PRO A N 1
ATOM 853 C CA . PRO A 1 109 ? -21.518 -7.161 -2.727 1.00 32.12 109 PRO A CA 1
ATOM 854 C C . PRO A 1 109 ? -21.614 -5.644 -2.508 1.00 32.12 109 PRO A C 1
ATOM 856 O O . PRO A 1 109 ? -22.612 -5.011 -2.870 1.00 32.12 109 PRO A O 1
ATOM 859 N N . ILE A 1 110 ? -20.578 -5.045 -1.916 1.00 40.22 110 ILE A N 1
ATOM 860 C CA . ILE A 1 110 ? -20.430 -3.587 -1.836 1.00 40.22 110 ILE A CA 1
ATOM 861 C C . ILE A 1 110 ? -19.591 -3.155 -3.034 1.00 40.22 110 ILE A C 1
ATOM 863 O O . ILE A 1 110 ? -18.379 -3.335 -3.067 1.00 40.22 110 ILE A O 1
ATOM 867 N N . LYS A 1 111 ? -20.259 -2.580 -4.037 1.00 34.81 111 LYS A N 1
ATOM 868 C CA . LYS A 1 111 ? -19.596 -1.893 -5.149 1.00 34.81 111 LYS A CA 1
ATOM 869 C C . LYS A 1 111 ? -18.721 -0.778 -4.578 1.00 34.81 111 LYS A C 1
ATOM 871 O O . LYS A 1 111 ? -19.254 0.067 -3.857 1.00 34.81 111 LYS A O 1
ATOM 876 N N . GLN A 1 112 ? -17.437 -0.746 -4.943 1.00 41.06 112 GLN A N 1
ATOM 877 C CA . GLN A 1 112 ? -16.559 0.410 -4.742 1.00 41.06 112 GLN A CA 1
ATOM 878 C C . GLN A 1 112 ? -17.271 1.669 -5.258 1.00 41.06 112 GLN A C 1
ATOM 880 O O . GLN A 1 112 ? -17.381 1.907 -6.464 1.00 41.06 112 GLN A O 1
ATOM 885 N N . GLN A 1 113 ? -17.829 2.461 -4.342 1.00 37.25 113 GLN A N 1
ATOM 886 C CA . GLN A 1 113 ? -18.398 3.754 -4.679 1.00 37.25 113 GLN A CA 1
ATOM 887 C C . GLN A 1 113 ? -17.244 4.730 -4.859 1.00 37.25 113 GLN A C 1
ATOM 889 O O . GLN A 1 113 ? -16.630 5.184 -3.900 1.00 37.25 113 GLN A O 1
ATOM 894 N N . GLN A 1 114 ? -16.979 5.079 -6.115 1.00 36.84 114 GLN A N 1
ATOM 895 C CA . GLN A 1 114 ? -16.206 6.262 -6.463 1.00 36.84 114 GLN A CA 1
ATOM 896 C C . GLN A 1 114 ? -16.849 7.477 -5.774 1.00 36.84 114 GLN A C 1
ATOM 898 O O . GLN A 1 114 ? -17.961 7.891 -6.110 1.00 36.84 114 GLN A O 1
ATOM 903 N N . SER A 1 115 ? -16.164 8.014 -4.764 1.00 36.16 115 SER A N 1
ATOM 904 C CA . SER A 1 115 ? -16.653 9.111 -3.931 1.00 36.16 115 SER A CA 1
ATOM 905 C C . SER A 1 115 ? -16.597 10.431 -4.701 1.00 36.16 115 SER A C 1
ATOM 907 O O . SER A 1 115 ? -15.617 11.171 -4.677 1.00 36.16 115 SER A O 1
ATOM 909 N N . SER A 1 116 ? -17.671 10.750 -5.418 1.00 33.78 116 SER A N 1
ATOM 910 C CA . SER A 1 116 ? -17.904 12.086 -5.961 1.00 33.78 116 SER A CA 1
ATOM 911 C C . SER A 1 116 ? -18.540 12.976 -4.887 1.00 33.78 116 SER A C 1
ATOM 913 O O . SER A 1 116 ? -19.762 12.979 -4.727 1.00 33.78 116 SER A O 1
ATOM 915 N N . ARG A 1 117 ? -17.735 13.750 -4.144 1.00 39.12 117 ARG A N 1
ATOM 916 C CA . ARG A 1 117 ? -18.242 14.817 -3.258 1.00 39.12 117 ARG A CA 1
ATOM 917 C C . ARG A 1 117 ? -18.249 16.177 -3.966 1.00 39.12 117 ARG A C 1
ATOM 919 O O . ARG A 1 117 ? -17.209 16.722 -4.321 1.00 39.12 117 ARG A O 1
ATOM 926 N N . SER A 1 118 ? -19.446 16.737 -4.132 1.00 33.75 118 SER A N 1
ATOM 927 C CA . SER A 1 118 ? -19.721 18.132 -4.512 1.00 33.75 118 SER A CA 1
ATOM 928 C C . SER A 1 118 ? -19.651 19.095 -3.302 1.00 33.75 118 SER A C 1
ATOM 930 O O . SER A 1 118 ? -19.779 18.637 -2.166 1.00 33.75 118 SER A O 1
ATOM 932 N N . PRO A 1 119 ? -19.474 20.420 -3.510 1.00 46.06 119 PRO A N 1
ATOM 933 C CA . PRO A 1 119 ? -19.033 21.357 -2.471 1.00 46.06 119 PRO A CA 1
ATOM 934 C C . PRO A 1 119 ? -20.172 21.965 -1.630 1.00 46.06 119 PRO A C 1
ATOM 936 O O . PRO A 1 119 ? -21.222 22.341 -2.151 1.00 46.06 119 PRO A O 1
ATOM 939 N N . THR A 1 120 ? -19.922 22.139 -0.330 1.00 41.75 120 THR A N 1
ATOM 940 C CA . THR A 1 120 ? -20.773 22.865 0.639 1.00 41.75 120 THR A CA 1
ATOM 941 C C . THR A 1 120 ? -20.343 24.351 0.737 1.00 41.75 120 THR A C 1
ATOM 943 O O . THR A 1 120 ? -19.168 24.653 0.518 1.00 41.75 120 THR A O 1
ATOM 946 N N . PRO A 1 121 ? -21.256 25.307 1.030 1.00 43.31 121 PRO A N 1
ATOM 947 C CA . PRO A 1 121 ? -21.043 26.751 0.859 1.00 43.31 121 PRO A CA 1
ATOM 948 C C . PRO A 1 121 ? -20.389 27.435 2.085 1.00 43.31 121 PRO A C 1
ATOM 950 O O . PRO A 1 121 ? -20.276 26.818 3.146 1.00 43.31 121 PRO A O 1
ATOM 953 N N . PRO A 1 122 ? -19.943 28.709 1.968 1.00 47.88 122 PRO A N 1
ATOM 954 C CA . PRO A 1 122 ? -18.990 29.308 2.898 1.00 47.88 122 PRO A CA 1
ATOM 955 C C . PRO A 1 122 ? -19.666 29.994 4.091 1.00 47.88 122 PRO A C 1
ATOM 957 O O . PRO A 1 122 ? -20.663 30.699 3.936 1.00 47.88 122 PRO A O 1
ATOM 960 N N . GLY A 1 123 ? -19.065 29.869 5.277 1.00 33.00 123 GLY A N 1
ATOM 961 C CA . GLY A 1 123 ? -19.531 30.587 6.459 1.00 33.00 123 GLY A CA 1
ATOM 962 C C . GLY A 1 123 ? -18.669 30.408 7.707 1.00 33.00 123 GLY A C 1
ATOM 963 O O . GLY A 1 123 ? -18.967 29.560 8.534 1.00 33.00 123 GLY A O 1
ATOM 964 N N . LEU A 1 124 ? -17.710 31.329 7.857 1.00 33.41 124 LEU A N 1
ATOM 965 C CA . LEU A 1 124 ? -17.128 31.854 9.105 1.00 33.41 124 LEU A CA 1
ATOM 966 C C . LEU A 1 124 ? -15.865 31.200 9.710 1.00 33.41 124 LEU A C 1
ATOM 968 O O . LEU A 1 124 ? -15.900 30.198 10.411 1.00 33.41 124 LEU A O 1
ATOM 972 N N . SER A 1 125 ? -14.797 31.994 9.556 1.00 34.19 125 SER A N 1
ATOM 973 C CA . SER A 1 125 ? -13.748 32.319 10.535 1.00 34.19 125 SER A CA 1
ATOM 974 C C . SER A 1 125 ? -12.496 31.442 10.581 1.00 34.19 125 SER A C 1
ATOM 976 O O . SER A 1 125 ? -12.432 30.379 11.183 1.00 34.19 125 SER A O 1
ATOM 978 N N . GLN A 1 126 ? -11.461 32.015 9.961 1.00 45.72 126 GLN A N 1
ATOM 979 C CA . GLN A 1 126 ? -10.067 31.603 9.943 1.00 45.72 126 GLN A CA 1
ATOM 980 C C . GLN A 1 126 ? -9.442 31.625 11.344 1.00 45.72 126 GLN A C 1
ATOM 982 O O . GLN A 1 126 ? -9.446 32.655 12.018 1.00 45.72 126 GLN A O 1
ATOM 987 N N . SER A 1 127 ? -8.766 30.539 11.704 1.00 35.72 127 SER A N 1
ATOM 988 C CA . SER A 1 127 ? -7.612 30.583 12.599 1.00 35.72 127 SER A CA 1
ATOM 989 C C . SER A 1 127 ? -6.529 29.669 12.034 1.00 35.72 127 SER A C 1
ATOM 991 O O . SER A 1 127 ? -6.700 28.456 12.014 1.00 35.72 127 SER A O 1
ATOM 993 N N . HIS A 1 128 ? -5.463 30.291 11.519 1.00 37.38 128 HIS A N 1
ATOM 994 C CA . HIS A 1 128 ? -4.147 29.726 11.199 1.00 37.38 128 HIS A CA 1
ATOM 995 C C . HIS A 1 128 ? -4.091 28.213 10.926 1.00 37.38 128 HIS A C 1
ATOM 997 O O . HIS A 1 128 ? -3.608 27.442 11.749 1.00 37.38 128 HIS A O 1
ATOM 1003 N N . VAL A 1 129 ? -4.507 27.808 9.726 1.00 37.28 129 VAL A N 1
ATOM 1004 C CA . VAL A 1 129 ? -4.134 26.507 9.164 1.00 37.28 129 VAL A CA 1
ATOM 1005 C C . VAL A 1 129 ? -2.925 26.759 8.273 1.00 37.28 129 VAL A C 1
ATOM 1007 O O . VAL A 1 129 ? -3.041 27.361 7.207 1.00 37.28 129 VAL A O 1
ATOM 1010 N N . THR A 1 130 ? -1.742 26.346 8.725 1.00 33.84 130 THR A N 1
ATOM 1011 C CA . THR A 1 130 ? -0.664 25.970 7.808 1.00 33.84 130 THR A CA 1
ATOM 1012 C C . THR A 1 130 ? -1.274 24.990 6.815 1.00 33.84 130 THR A C 1
ATOM 1014 O O . THR A 1 130 ? -1.592 23.869 7.202 1.00 33.84 130 THR A O 1
ATOM 1017 N N . SER A 1 131 ? -1.529 25.42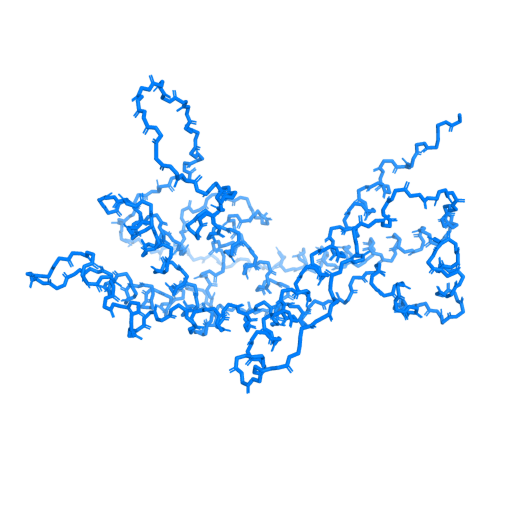4 5.579 1.00 36.59 131 SER A N 1
ATOM 1018 C CA . SER A 1 131 ? -2.036 24.544 4.533 1.00 36.59 131 SER A CA 1
ATOM 1019 C C . SER A 1 131 ? -0.935 23.540 4.207 1.00 36.59 131 SER A C 1
ATOM 1021 O O . SER A 1 131 ? -0.094 23.774 3.338 1.00 36.59 131 SER A O 1
ATOM 1023 N N . THR A 1 132 ? -0.893 22.434 4.940 1.00 43.91 132 THR A N 1
ATOM 1024 C CA . THR A 1 132 ? -0.327 21.210 4.396 1.00 43.91 132 THR A CA 1
ATOM 1025 C C . THR A 1 132 ? -1.091 20.933 3.100 1.00 43.91 132 THR A C 1
ATOM 1027 O O . THR A 1 132 ? -2.323 21.050 3.097 1.00 43.91 132 THR A O 1
ATOM 1030 N N . PRO A 1 133 ? -0.399 20.672 1.978 1.00 45.31 133 PRO A N 1
ATOM 1031 C CA . PRO A 1 133 ? -1.073 20.273 0.747 1.00 45.31 133 PRO A CA 1
ATOM 1032 C C . PRO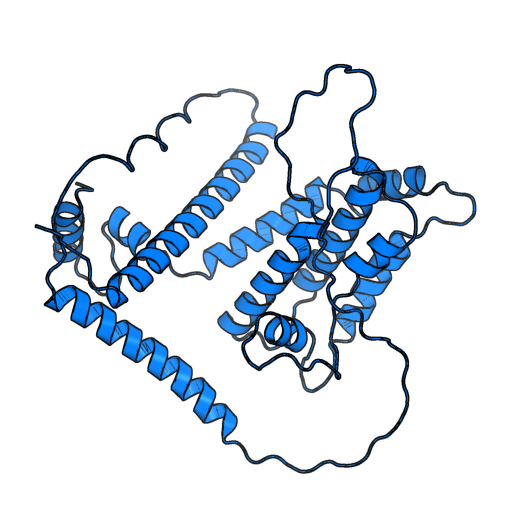 A 1 133 ? -2.001 19.086 1.046 1.00 45.31 133 PRO A C 1
ATOM 1034 O O . PRO A 1 133 ? -1.725 18.354 2.000 1.00 45.31 133 PRO A O 1
ATOM 1037 N N . PRO A 1 134 ? -3.096 18.898 0.288 1.00 52.62 134 PRO A N 1
ATOM 1038 C CA . PRO A 1 134 ? -3.986 17.763 0.502 1.00 52.62 134 PRO A CA 1
ATOM 1039 C C . PRO A 1 134 ? -3.159 16.475 0.423 1.00 52.62 134 PRO A C 1
ATOM 1041 O O . PRO A 1 134 ? -2.655 16.121 -0.641 1.00 52.62 134 PRO A O 1
ATOM 1044 N N . SER A 1 135 ? -2.946 15.829 1.568 1.00 66.88 135 SER A N 1
ATOM 1045 C CA . SER A 1 135 ? -2.308 14.523 1.642 1.00 66.88 135 SER A CA 1
ATOM 1046 C C . SER A 1 135 ? -3.357 13.477 1.302 1.00 66.88 135 SER A C 1
ATOM 1048 O O . SER A 1 135 ? -4.440 13.490 1.884 1.00 66.88 135 SER A O 1
ATOM 1050 N N . THR A 1 136 ? -3.048 12.584 0.365 1.00 85.50 136 THR A N 1
ATOM 1051 C CA . THR A 1 136 ? -3.846 11.375 0.134 1.00 85.50 136 THR A CA 1
ATOM 1052 C C . THR A 1 136 ? -3.910 10.576 1.433 1.00 85.50 136 THR A C 1
ATOM 1054 O O . THR A 1 136 ? -2.865 10.363 2.051 1.00 85.50 136 THR A O 1
ATOM 1057 N N . SER A 1 137 ? -5.107 10.167 1.864 1.00 92.56 137 SER A N 1
ATOM 1058 C CA . SER A 1 137 ? -5.234 9.358 3.078 1.00 92.56 137 SER A CA 1
ATOM 1059 C C . SER A 1 137 ? -4.720 7.937 2.845 1.00 92.56 137 SER A C 1
ATOM 1061 O O . SER A 1 137 ? -4.687 7.447 1.712 1.00 92.56 137 SER A O 1
ATOM 1063 N N . LEU A 1 138 ? -4.338 7.245 3.917 1.00 94.38 138 LEU A N 1
ATOM 1064 C CA . LEU A 1 138 ? -3.964 5.835 3.847 1.00 94.38 138 LEU A CA 1
ATOM 1065 C C . LEU A 1 138 ? -5.117 4.998 3.288 1.00 94.38 138 LEU A C 1
ATOM 1067 O O . LEU A 1 138 ? -4.878 4.130 2.451 1.00 94.38 138 LEU A O 1
ATOM 1071 N N . LEU A 1 139 ? -6.356 5.302 3.683 1.00 94.06 139 LEU A N 1
ATOM 1072 C CA . LEU A 1 139 ? -7.542 4.618 3.169 1.00 94.06 139 LEU A CA 1
ATOM 1073 C C . LEU A 1 139 ? -7.665 4.771 1.643 1.00 94.06 139 LEU A C 1
ATOM 1075 O O . LEU A 1 139 ? -7.824 3.771 0.950 1.00 94.06 139 LEU A O 1
ATOM 1079 N N . ASP A 1 140 ? -7.470 5.983 1.115 1.00 92.94 140 ASP A N 1
ATOM 1080 C CA . ASP A 1 140 ? -7.500 6.247 -0.334 1.00 92.94 140 ASP A CA 1
ATOM 1081 C C . ASP A 1 140 ? -6.341 5.571 -1.088 1.00 92.94 140 ASP A C 1
ATOM 1083 O O . ASP A 1 140 ? -6.436 5.300 -2.284 1.00 92.94 140 ASP A O 1
ATOM 1087 N N . SER A 1 141 ? -5.221 5.314 -0.408 1.00 93.50 141 SER A N 1
ATOM 1088 C CA . SER A 1 141 ? -4.045 4.659 -0.995 1.00 93.50 141 SER A CA 1
ATOM 1089 C C . SER A 1 141 ? -4.095 3.126 -0.947 1.00 93.50 141 SER A C 1
ATOM 1091 O O . SER A 1 141 ? -3.331 2.463 -1.654 1.00 93.50 141 SER A O 1
ATOM 1093 N N . LEU A 1 142 ? -4.997 2.555 -0.141 1.00 93.94 142 LEU A N 1
ATOM 1094 C CA . LEU A 1 142 ? -5.124 1.114 0.067 1.00 93.94 142 LEU A CA 1
ATOM 1095 C C . LEU A 1 142 ? -5.432 0.338 -1.231 1.00 93.94 142 LEU A C 1
ATOM 1097 O O . LEU A 1 142 ? -4.770 -0.680 -1.451 1.00 93.94 142 LEU A O 1
ATOM 1101 N N . PRO A 1 143 ? -6.320 0.805 -2.139 1.00 93.81 143 PRO A N 1
ATOM 1102 C CA . PRO A 1 143 ? -6.514 0.155 -3.436 1.00 93.81 143 PRO A CA 1
ATOM 1103 C C . PRO A 1 143 ? -5.222 0.041 -4.251 1.00 93.81 143 PRO A C 1
ATOM 1105 O O . PRO A 1 143 ? -4.930 -1.017 -4.803 1.00 93.81 143 PRO A O 1
ATOM 1108 N N . SER A 1 144 ? -4.401 1.096 -4.271 1.00 90.81 144 SER A N 1
ATOM 1109 C CA . SER A 1 144 ? -3.121 1.094 -4.988 1.00 90.81 144 SER A CA 1
ATOM 1110 C C . SER A 1 144 ? -2.120 0.116 -4.373 1.00 90.81 144 SER A C 1
ATOM 1112 O O . SER A 1 144 ? -1.383 -0.546 -5.100 1.00 90.81 144 SER A O 1
ATOM 1114 N N . PHE A 1 145 ? -2.095 -0.008 -3.041 1.00 93.62 145 PHE A N 1
ATOM 1115 C CA . PHE A 1 145 ? -1.282 -1.015 -2.353 1.00 93.62 145 PHE A CA 1
ATOM 1116 C C . PHE A 1 145 ? -1.709 -2.445 -2.725 1.00 93.62 145 PHE A C 1
ATOM 1118 O O . PHE A 1 145 ? -0.847 -3.294 -2.969 1.00 93.62 145 PHE A O 1
ATOM 1125 N N . MET A 1 146 ? -3.018 -2.704 -2.810 1.00 94.25 146 MET A N 1
ATOM 1126 C CA . MET A 1 146 ? -3.554 -4.010 -3.206 1.00 94.25 146 MET A CA 1
ATOM 1127 C C . MET A 1 146 ? -3.228 -4.345 -4.659 1.00 94.25 146 MET A C 1
ATOM 1129 O O . MET A 1 146 ? -2.665 -5.406 -4.920 1.00 94.25 146 MET A O 1
ATOM 1133 N N . ALA A 1 147 ? -3.482 -3.416 -5.582 1.00 90.94 147 ALA A N 1
ATOM 1134 C CA . ALA A 1 147 ? -3.166 -3.590 -6.998 1.00 90.94 147 ALA A CA 1
ATOM 1135 C C . ALA A 1 147 ? -1.670 -3.866 -7.214 1.00 90.94 147 ALA A C 1
ATOM 1137 O O . ALA A 1 147 ? -1.294 -4.833 -7.874 1.00 90.94 147 ALA A O 1
ATOM 1138 N N . LEU A 1 148 ? -0.798 -3.073 -6.579 1.00 88.69 148 LEU A N 1
ATOM 1139 C CA . LEU A 1 148 ? 0.650 -3.269 -6.655 1.00 88.69 148 LEU A CA 1
ATOM 1140 C C . LEU A 1 148 ? 1.081 -4.635 -6.105 1.00 88.69 148 LEU A C 1
ATOM 1142 O O . LEU A 1 148 ? 1.974 -5.276 -6.657 1.00 88.69 148 LEU A O 1
ATOM 1146 N N . SER A 1 149 ? 0.443 -5.087 -5.026 1.00 91.75 149 SER A N 1
ATOM 1147 C CA . SER A 1 149 ? 0.716 -6.393 -4.427 1.00 91.75 149 SER A CA 1
ATOM 1148 C C . SER A 1 149 ? 0.297 -7.548 -5.344 1.00 91.75 149 SER A C 1
ATOM 1150 O O . SER A 1 149 ? 1.040 -8.522 -5.457 1.00 91.75 149 SER A O 1
ATOM 1152 N N . ALA A 1 150 ? -0.839 -7.426 -6.036 1.00 90.44 150 ALA A N 1
ATOM 1153 C CA . ALA A 1 150 ? -1.313 -8.421 -6.997 1.00 90.44 150 ALA A CA 1
ATOM 1154 C C . ALA A 1 150 ? -0.371 -8.539 -8.205 1.00 90.44 150 ALA A C 1
ATOM 1156 O O . ALA A 1 150 ? 0.097 -9.631 -8.525 1.00 90.44 150 ALA A O 1
ATOM 1157 N N . VAL A 1 151 ? 0.024 -7.404 -8.793 1.00 86.06 151 VAL A N 1
ATOM 1158 C CA . VAL A 1 151 ? 1.013 -7.361 -9.889 1.00 86.06 151 VAL A CA 1
ATOM 1159 C C . VAL A 1 151 ? 2.345 -7.987 -9.469 1.00 86.06 151 VAL A C 1
ATOM 1161 O O . VAL A 1 151 ? 3.001 -8.687 -10.243 1.00 86.06 151 VAL A O 1
ATOM 1164 N N . PHE A 1 152 ? 2.773 -7.750 -8.231 1.00 83.50 152 PHE A N 1
ATOM 1165 C CA . PHE A 1 152 ? 4.010 -8.332 -7.730 1.00 83.50 152 PHE A CA 1
ATOM 1166 C C . PHE A 1 152 ? 3.919 -9.855 -7.570 1.00 83.50 152 PHE A C 1
ATOM 1168 O O . PHE A 1 152 ? 4.857 -10.571 -7.934 1.00 83.50 152 PHE A O 1
ATOM 1175 N N . GLN A 1 153 ? 2.796 -10.368 -7.068 1.00 84.19 153 GLN A N 1
ATOM 1176 C CA . GLN A 1 153 ? 2.586 -11.806 -6.920 1.00 84.19 153 GLN A CA 1
ATOM 1177 C C . GLN A 1 153 ? 2.633 -12.524 -8.275 1.00 84.19 153 GLN A C 1
ATOM 1179 O O . GLN A 1 153 ? 3.343 -13.525 -8.411 1.00 84.19 153 GLN A O 1
ATOM 1184 N N . THR A 1 154 ? 1.943 -11.985 -9.286 1.00 80.88 154 THR A N 1
ATOM 1185 C CA . THR A 1 154 ? 1.938 -12.562 -10.638 1.00 80.88 154 THR A CA 1
ATOM 1186 C C . THR A 1 154 ? 3.325 -12.527 -11.271 1.00 80.88 154 THR A C 1
ATOM 1188 O O . THR A 1 154 ? 3.787 -13.529 -11.816 1.00 80.88 154 THR A O 1
ATOM 1191 N N . THR A 1 155 ? 4.049 -11.416 -11.124 1.00 75.94 155 THR A N 1
ATOM 1192 C CA . THR A 1 155 ? 5.399 -11.252 -11.690 1.00 75.94 155 THR A CA 1
ATOM 1193 C C . THR A 1 155 ? 6.423 -12.194 -11.050 1.00 75.94 155 THR A C 1
ATOM 1195 O O . THR A 1 155 ? 7.328 -12.691 -11.722 1.00 75.94 155 THR A O 1
ATOM 1198 N N . THR A 1 156 ? 6.289 -12.471 -9.751 1.00 76.12 156 THR A N 1
ATOM 1199 C CA . THR A 1 156 ? 7.226 -13.330 -9.008 1.00 76.12 156 THR A CA 1
ATOM 1200 C C . THR A 1 156 ? 6.877 -14.819 -9.059 1.00 76.12 156 THR A C 1
ATOM 1202 O O . THR A 1 156 ? 7.588 -15.625 -8.455 1.00 76.12 156 THR A O 1
ATOM 1205 N N . ASN A 1 157 ? 5.826 -15.210 -9.798 1.00 75.00 157 ASN A N 1
ATOM 1206 C CA . ASN A 1 157 ? 5.273 -16.572 -9.821 1.00 75.00 157 ASN A CA 1
ATOM 1207 C C . ASN A 1 157 ? 5.002 -17.127 -8.408 1.00 75.00 157 ASN A C 1
ATOM 1209 O O . ASN A 1 157 ? 5.165 -18.323 -8.151 1.00 75.00 157 ASN A O 1
ATOM 1213 N N . GLN A 1 158 ? 4.624 -16.257 -7.468 1.00 76.19 158 GLN A N 1
ATOM 1214 C CA . GLN A 1 158 ? 4.242 -16.684 -6.129 1.00 76.19 158 GLN A CA 1
ATOM 1215 C C . GLN A 1 158 ? 2.835 -17.276 -6.170 1.00 76.19 158 GLN A C 1
ATOM 1217 O O . GLN A 1 158 ? 1.861 -16.598 -6.483 1.00 76.19 158 GLN A O 1
ATOM 1222 N N . THR A 1 159 ? 2.720 -18.552 -5.809 1.00 74.81 159 THR A N 1
ATOM 1223 C CA . THR A 1 159 ? 1.447 -19.285 -5.842 1.00 74.81 159 THR A CA 1
ATOM 1224 C C . THR A 1 159 ? 0.472 -18.861 -4.744 1.00 74.81 159 THR A C 1
ATOM 1226 O O . THR A 1 159 ? -0.709 -19.164 -4.835 1.00 74.81 159 THR A O 1
ATOM 1229 N N . THR A 1 160 ? 0.943 -18.174 -3.698 1.00 84.81 160 THR A N 1
ATOM 1230 C CA . THR A 1 160 ? 0.110 -17.706 -2.584 1.00 84.81 160 THR A CA 1
ATOM 1231 C C . THR A 1 160 ? 0.730 -16.491 -1.901 1.00 84.81 160 THR A C 1
ATOM 1233 O O . THR A 1 160 ? 1.954 -16.366 -1.805 1.00 84.81 160 THR A O 1
ATOM 1236 N N . ILE A 1 161 ? -0.124 -15.635 -1.341 1.00 90.00 161 ILE A N 1
ATOM 1237 C CA . ILE A 1 161 ? 0.272 -14.549 -0.442 1.00 90.00 161 ILE A CA 1
ATOM 1238 C C . ILE A 1 161 ? 0.976 -15.083 0.817 1.00 90.00 161 ILE A C 1
ATOM 1240 O O . ILE A 1 161 ? 0.612 -16.118 1.381 1.00 90.00 161 ILE A O 1
ATOM 1244 N N . THR A 1 162 ? 2.004 -14.363 1.272 1.00 90.50 162 THR A N 1
ATOM 1245 C CA . THR A 1 162 ? 2.837 -14.765 2.420 1.00 90.50 162 THR A CA 1
ATOM 1246 C C . THR A 1 162 ? 2.285 -14.242 3.750 1.00 90.50 162 THR A C 1
ATOM 1248 O O . THR A 1 162 ? 1.651 -13.190 3.791 1.00 90.50 162 THR A O 1
ATOM 1251 N N . ASP A 1 163 ? 2.573 -14.918 4.873 1.00 91.06 163 ASP A N 1
ATOM 1252 C CA . ASP A 1 163 ? 2.169 -14.455 6.223 1.00 91.06 163 ASP A CA 1
ATOM 1253 C C . ASP A 1 163 ? 2.726 -13.057 6.541 1.00 91.06 163 ASP A C 1
ATOM 1255 O O . ASP A 1 163 ? 2.020 -12.221 7.104 1.00 91.06 163 ASP A O 1
ATOM 1259 N N . THR A 1 164 ? 3.951 -12.760 6.096 1.00 90.56 164 THR A N 1
ATOM 1260 C CA . THR A 1 164 ? 4.558 -11.429 6.228 1.00 90.56 164 THR A CA 1
ATOM 1261 C C . THR A 1 164 ? 3.757 -10.362 5.484 1.00 90.56 164 THR A C 1
ATOM 1263 O O . THR A 1 164 ? 3.461 -9.317 6.062 1.00 90.56 164 THR A O 1
ATOM 1266 N N . TRP A 1 165 ? 3.381 -10.621 4.227 1.00 93.75 165 TRP A N 1
ATOM 1267 C CA . TRP A 1 165 ? 2.558 -9.692 3.453 1.00 93.75 165 TRP A CA 1
ATOM 1268 C C . TRP A 1 165 ? 1.162 -9.538 4.063 1.00 93.75 165 TRP A C 1
ATOM 1270 O O . TRP A 1 165 ? 0.708 -8.415 4.243 1.00 93.75 165 TRP A O 1
ATOM 1280 N N . MET A 1 166 ? 0.519 -10.636 4.476 1.00 94.75 166 MET A N 1
ATOM 1281 C CA . MET A 1 166 ? -0.806 -10.602 5.107 1.00 94.75 166 MET A CA 1
ATOM 1282 C C . MET A 1 166 ? -0.813 -9.719 6.360 1.00 94.75 166 MET A C 1
ATOM 1284 O O . MET A 1 166 ? -1.709 -8.899 6.546 1.00 94.75 166 MET A O 1
ATOM 1288 N N . ARG A 1 167 ? 0.213 -9.829 7.213 1.00 94.44 167 ARG A N 1
ATOM 1289 C CA . ARG A 1 167 ? 0.357 -8.948 8.384 1.00 94.44 167 ARG A CA 1
ATOM 1290 C C . ARG A 1 167 ? 0.584 -7.494 7.996 1.00 94.44 167 ARG A C 1
ATOM 1292 O O . ARG A 1 167 ? 0.039 -6.618 8.658 1.00 94.44 167 ARG A O 1
ATOM 1299 N N . LEU A 1 168 ? 1.378 -7.235 6.957 1.00 95.38 168 LEU A N 1
ATOM 1300 C CA . LEU A 1 168 ? 1.589 -5.877 6.465 1.00 95.38 168 LEU A CA 1
ATOM 1301 C C . LEU A 1 168 ? 0.282 -5.273 5.944 1.00 95.38 168 LEU A C 1
ATOM 1303 O O . LEU A 1 168 ? -0.057 -4.163 6.336 1.00 95.38 168 LEU A O 1
ATOM 1307 N N . ALA A 1 169 ? -0.461 -6.012 5.120 1.00 96.56 169 ALA A N 1
ATOM 1308 C CA . ALA A 1 169 ? -1.735 -5.586 4.556 1.00 96.56 169 ALA A CA 1
ATOM 1309 C C . ALA A 1 169 ? -2.768 -5.296 5.655 1.00 96.56 169 ALA A C 1
ATOM 1311 O O . ALA A 1 169 ? -3.350 -4.215 5.681 1.00 96.56 169 ALA A O 1
ATOM 1312 N N . ALA A 1 170 ? -2.939 -6.206 6.618 1.00 97.12 170 ALA A N 1
ATOM 1313 C CA . ALA A 1 170 ? -3.849 -5.994 7.745 1.00 97.12 170 ALA A CA 1
ATOM 1314 C C . ALA A 1 170 ? -3.398 -4.834 8.656 1.00 97.12 170 ALA A C 1
ATOM 1316 O O . ALA A 1 170 ? -4.224 -4.057 9.135 1.00 97.12 170 ALA A O 1
ATOM 1317 N N . GLY A 1 171 ? -2.085 -4.670 8.851 1.00 96.44 171 GLY A N 1
ATOM 1318 C CA . GLY A 1 171 ? -1.510 -3.517 9.541 1.00 96.44 171 GLY A CA 1
ATOM 1319 C C . GLY A 1 171 ? -1.790 -2.200 8.811 1.00 96.44 171 GLY A C 1
ATOM 1320 O O . GLY A 1 171 ? -2.158 -1.224 9.457 1.00 96.44 171 GLY A O 1
ATOM 1321 N N . PHE A 1 172 ? -1.690 -2.183 7.479 1.00 97.38 172 PHE A N 1
ATOM 1322 C CA . PHE A 1 172 ? -2.039 -1.034 6.641 1.00 97.38 172 PHE A CA 1
ATOM 1323 C C . PHE A 1 172 ? -3.507 -0.654 6.835 1.00 97.38 172 PHE A C 1
ATOM 1325 O O . PHE A 1 172 ? -3.799 0.497 7.150 1.00 97.38 172 PHE A O 1
ATOM 1332 N N . MET A 1 173 ? -4.426 -1.619 6.720 1.00 97.88 173 MET A N 1
ATOM 1333 C CA . MET A 1 173 ? -5.860 -1.396 6.948 1.00 97.88 173 MET A CA 1
ATOM 1334 C C . MET A 1 173 ? -6.114 -0.806 8.335 1.00 97.88 173 MET A C 1
ATOM 1336 O O . MET A 1 173 ? -6.833 0.180 8.467 1.00 97.88 173 MET A O 1
ATOM 1340 N N . ALA A 1 174 ? -5.476 -1.357 9.370 1.00 97.38 174 ALA A N 1
ATOM 1341 C CA . ALA A 1 174 ? -5.629 -0.860 10.730 1.00 97.38 174 ALA A CA 1
ATOM 1342 C C . ALA A 1 174 ? -5.107 0.577 10.895 1.00 97.38 174 ALA A C 1
ATOM 1344 O O . ALA A 1 174 ? -5.779 1.398 11.518 1.00 97.38 174 ALA A O 1
ATOM 1345 N N . GLN A 1 175 ? -3.956 0.910 10.302 1.00 96.50 175 GLN A N 1
ATOM 1346 C CA . GLN A 1 175 ? -3.434 2.282 10.292 1.00 96.50 175 GLN A CA 1
ATOM 1347 C C . GLN A 1 175 ? -4.349 3.238 9.528 1.00 96.50 175 GLN A C 1
ATOM 1349 O O . GLN A 1 175 ? -4.580 4.348 10.000 1.00 96.50 175 GLN A O 1
ATOM 1354 N N . ALA A 1 176 ? -4.918 2.807 8.399 1.00 96.06 176 ALA A N 1
ATOM 1355 C CA . ALA A 1 176 ? -5.882 3.598 7.646 1.00 96.06 176 ALA A CA 1
ATOM 1356 C C . ALA A 1 176 ? -7.122 3.911 8.488 1.00 96.06 176 ALA A C 1
ATOM 1358 O O . ALA A 1 176 ? -7.525 5.066 8.586 1.00 96.06 176 ALA A O 1
ATOM 1359 N N . VAL A 1 177 ? -7.677 2.918 9.184 1.00 96.25 177 VAL A N 1
ATOM 1360 C CA . VAL A 1 177 ? -8.809 3.130 10.095 1.00 96.25 177 VAL A CA 1
ATOM 1361 C C . VAL A 1 177 ? -8.446 4.107 11.217 1.00 96.25 177 VAL A C 1
ATOM 1363 O O . VAL A 1 177 ? -9.178 5.063 11.476 1.00 96.25 177 VAL A O 1
ATOM 1366 N N . ILE A 1 178 ? -7.301 3.903 11.869 1.00 94.88 178 ILE A N 1
ATOM 1367 C CA . ILE A 1 178 ? -6.817 4.773 12.947 1.00 94.88 178 ILE A CA 1
ATOM 1368 C C . ILE A 1 178 ? -6.638 6.217 12.459 1.00 94.88 178 ILE A C 1
ATOM 1370 O O . ILE A 1 178 ? -7.058 7.149 13.146 1.00 94.88 178 ILE A O 1
ATOM 1374 N N . GLU A 1 179 ? -6.051 6.414 11.279 1.00 94.81 179 GLU A N 1
ATOM 1375 C CA . GLU A 1 179 ? -5.884 7.727 10.655 1.00 94.81 179 GLU A CA 1
ATOM 1376 C C . GLU A 1 179 ? -7.241 8.409 10.438 1.00 94.81 179 GLU A C 1
ATOM 1378 O O . GLU A 1 179 ? -7.428 9.567 10.817 1.00 94.81 179 GLU A O 1
ATOM 1383 N N . GLN A 1 180 ? -8.220 7.683 9.900 1.00 93.38 180 GLN A N 1
ATOM 1384 C CA . GLN A 1 180 ? -9.561 8.209 9.657 1.00 93.38 180 GLN A CA 1
ATOM 1385 C C . GLN A 1 180 ? -10.253 8.682 10.942 1.00 93.38 180 GLN A C 1
ATOM 1387 O O . GLN A 1 180 ? -10.818 9.775 10.960 1.00 93.38 180 GLN A O 1
ATOM 1392 N N . TYR A 1 181 ? -10.167 7.931 12.044 1.00 91.31 181 TYR A N 1
ATOM 1393 C CA . TYR A 1 181 ? -10.753 8.371 13.317 1.00 91.31 181 TYR A CA 1
ATOM 1394 C C . TYR A 1 181 ? -9.961 9.502 13.984 1.00 91.31 181 TYR A C 1
ATOM 1396 O O . TYR A 1 181 ? -10.554 10.464 14.469 1.00 91.31 181 TYR A O 1
ATOM 1404 N N . LEU A 1 182 ? -8.629 9.398 14.046 1.00 89.38 182 LEU A N 1
ATOM 1405 C CA . LEU A 1 182 ? -7.805 10.310 14.848 1.00 89.38 182 LEU A CA 1
ATOM 1406 C C . LEU A 1 182 ? -7.432 11.608 14.129 1.00 89.38 182 LEU A C 1
ATOM 1408 O O . LEU A 1 182 ? -7.229 12.621 14.798 1.00 89.38 182 LEU A O 1
ATOM 1412 N N . ILE A 1 183 ? -7.292 11.574 12.803 1.00 90.19 183 ILE A N 1
ATOM 1413 C CA . ILE A 1 183 ? -6.843 12.711 11.988 1.00 90.19 183 ILE A CA 1
ATOM 1414 C C . ILE A 1 183 ? -8.025 13.347 11.263 1.00 90.19 183 ILE A C 1
ATOM 1416 O O . ILE A 1 183 ? -8.199 14.564 11.332 1.00 90.19 183 ILE A O 1
ATOM 1420 N N . TYR A 1 184 ? -8.860 12.533 10.613 1.00 89.00 184 TYR A N 1
ATOM 1421 C CA . TYR A 1 184 ? -10.001 13.024 9.833 1.00 89.00 184 TYR A CA 1
ATOM 1422 C C . TYR A 1 184 ? -11.305 13.130 10.639 1.00 89.00 184 TYR A C 1
ATOM 1424 O O . TYR A 1 184 ? -12.265 13.740 10.168 1.00 89.00 184 TYR A O 1
ATOM 1432 N N . GLY A 1 185 ? -11.338 12.610 11.872 1.00 88.69 185 GLY A N 1
ATOM 1433 C CA . GLY A 1 185 ? -12.494 12.718 12.765 1.00 88.69 185 GLY A CA 1
ATOM 1434 C C . GLY A 1 185 ? -13.713 11.924 12.293 1.00 88.69 185 GLY A C 1
ATOM 1435 O O . GLY A 1 185 ? -14.844 12.304 12.600 1.00 88.69 185 GLY A O 1
ATOM 1436 N N . SER A 1 186 ? -13.495 10.854 11.526 1.00 89.38 186 SER A N 1
ATOM 1437 C CA . SER A 1 186 ? -14.550 9.958 11.053 1.00 89.38 186 SER A CA 1
ATOM 1438 C C . SER A 1 186 ? -15.322 9.332 12.221 1.00 89.38 186 SER A C 1
ATOM 1440 O O . SER A 1 186 ? -14.822 9.216 13.339 1.00 89.38 186 SER A O 1
ATOM 1442 N N . THR A 1 187 ? -16.573 8.937 11.977 1.00 87.75 187 THR A N 1
ATOM 1443 C CA . THR A 1 187 ? -17.459 8.321 12.981 1.00 87.75 187 THR A CA 1
ATOM 1444 C C . THR A 1 187 ? -18.251 7.178 12.347 1.00 87.75 187 THR A C 1
ATOM 1446 O O . THR A 1 187 ? -18.380 7.140 11.128 1.00 87.75 187 THR A O 1
ATOM 1449 N N . GLY A 1 188 ? -18.793 6.266 13.159 1.00 88.44 188 GLY A N 1
ATOM 1450 C CA . GLY A 1 188 ? -19.485 5.066 12.663 1.00 88.44 188 GLY A CA 1
ATOM 1451 C C . GLY A 1 188 ? -18.517 3.940 12.309 1.00 88.44 188 GLY A C 1
ATOM 1452 O O . GLY A 1 188 ? -17.330 4.065 12.578 1.00 88.44 188 GLY A O 1
ATOM 1453 N N . ASP A 1 189 ? -19.019 2.838 11.759 1.00 90.62 189 ASP A N 1
ATOM 1454 C CA . ASP A 1 189 ? -18.260 1.629 11.411 1.00 90.62 189 ASP A CA 1
ATOM 1455 C C . ASP A 1 189 ? -17.961 1.498 9.907 1.00 90.62 189 ASP A C 1
ATOM 1457 O O . ASP A 1 189 ? -17.221 0.603 9.513 1.00 90.62 189 ASP A O 1
ATOM 1461 N N . GLU A 1 190 ? -18.469 2.413 9.077 1.00 90.50 190 GLU A N 1
ATOM 1462 C CA . GLU A 1 190 ? -18.283 2.417 7.616 1.00 90.50 190 GLU A CA 1
ATOM 1463 C C . GLU A 1 190 ? -16.801 2.360 7.221 1.00 90.50 190 GLU A C 1
ATOM 1465 O O . GLU A 1 190 ? -16.408 1.522 6.418 1.00 90.50 190 GLU A O 1
ATOM 1470 N N . VAL A 1 191 ? -15.961 3.177 7.863 1.00 91.44 191 VAL A N 1
ATOM 1471 C CA . VAL A 1 191 ? -14.506 3.208 7.634 1.00 91.44 191 VAL A CA 1
ATOM 1472 C C . VAL A 1 191 ? -13.847 1.863 7.946 1.00 91.44 191 VAL A C 1
ATOM 1474 O O . VAL A 1 191 ? -12.942 1.432 7.234 1.00 91.44 191 VAL A O 1
ATOM 1477 N N . LEU A 1 192 ? -14.282 1.199 9.021 1.00 92.31 192 LEU A N 1
ATOM 1478 C CA . LEU A 1 192 ? -13.762 -0.112 9.403 1.00 92.31 192 LEU A CA 1
ATOM 1479 C C . LEU A 1 192 ? -14.158 -1.159 8.357 1.00 92.31 192 LEU A C 1
ATOM 1481 O O . LEU A 1 192 ? -13.317 -1.940 7.923 1.00 92.31 192 LEU A O 1
ATOM 1485 N N . GLN A 1 193 ? -15.424 -1.151 7.935 1.00 92.31 193 GLN A N 1
ATOM 1486 C CA . GLN A 1 193 ? -15.933 -2.072 6.922 1.00 92.31 193 GLN A CA 1
ATOM 1487 C C . GLN A 1 193 ? -15.239 -1.865 5.573 1.00 92.31 193 GLN A C 1
ATOM 1489 O O . GLN A 1 193 ? -14.839 -2.841 4.948 1.00 92.31 193 GLN A O 1
ATOM 1494 N N . GLU A 1 194 ? -15.050 -0.613 5.152 1.00 93.50 194 GLU A N 1
ATOM 1495 C CA . GLU A 1 194 ? -14.374 -0.255 3.905 1.00 93.50 194 GLU A CA 1
ATOM 1496 C C . GLU A 1 194 ? -12.905 -0.691 3.914 1.00 93.50 194 GLU A C 1
ATOM 1498 O O . GLU A 1 194 ? -12.458 -1.396 3.009 1.00 93.50 194 GLU A O 1
ATOM 1503 N N . ALA A 1 195 ? -12.155 -0.339 4.963 1.00 95.19 195 ALA A N 1
ATOM 1504 C CA . ALA A 1 195 ? -10.741 -0.689 5.060 1.00 95.19 195 ALA A CA 1
ATOM 1505 C C . ALA A 1 195 ? -10.513 -2.208 5.067 1.00 95.19 195 ALA A C 1
ATOM 1507 O O . ALA A 1 195 ? -9.524 -2.676 4.512 1.00 95.19 195 ALA A O 1
ATOM 1508 N N . PHE A 1 196 ? -11.424 -2.979 5.667 1.00 95.69 196 PHE A N 1
ATOM 1509 C CA . PHE A 1 196 ? -11.323 -4.436 5.794 1.00 95.69 196 PHE A CA 1
ATOM 1510 C C . PHE A 1 196 ? -12.176 -5.212 4.771 1.00 95.69 196 PHE A C 1
ATOM 1512 O O . PHE A 1 196 ? -12.346 -6.426 4.910 1.00 95.69 196 PHE A O 1
ATOM 1519 N N . ALA A 1 197 ? -12.670 -4.553 3.715 1.00 93.06 197 ALA A N 1
ATOM 1520 C CA . ALA A 1 197 ? -13.492 -5.178 2.672 1.00 93.06 197 ALA A CA 1
ATOM 1521 C C . ALA A 1 197 ? -12.718 -6.152 1.758 1.00 93.06 197 ALA A C 1
ATOM 1523 O O . ALA A 1 197 ? -13.326 -6.878 0.976 1.00 93.06 197 ALA A O 1
ATOM 1524 N N . TRP A 1 198 ? -11.388 -6.188 1.851 1.00 94.12 198 TRP A N 1
ATOM 1525 C CA . TRP A 1 198 ? -10.530 -6.946 0.942 1.00 94.12 198 TRP A CA 1
ATOM 1526 C C . TRP A 1 198 ? -10.453 -8.441 1.290 1.00 94.12 198 TRP A C 1
ATOM 1528 O O . TRP A 1 198 ? -10.280 -8.854 2.447 1.00 94.12 198 TRP A O 1
ATOM 1538 N N . GLY A 1 199 ? -10.541 -9.272 0.259 1.00 92.62 199 GLY A N 1
ATOM 1539 C CA . GLY A 1 199 ? -10.453 -10.723 0.343 1.00 92.62 199 GLY A CA 1
ATOM 1540 C C . GLY A 1 199 ? -10.946 -11.375 -0.941 1.00 92.62 199 GLY A C 1
ATOM 1541 O O . GLY A 1 199 ? -11.203 -10.688 -1.925 1.00 92.62 199 GLY A O 1
ATOM 1542 N N . PHE A 1 200 ? -11.084 -12.697 -0.903 1.00 92.88 200 PHE A N 1
ATOM 1543 C CA . PHE A 1 200 ? -11.654 -13.443 -2.015 1.00 92.88 200 PHE A CA 1
ATOM 1544 C C . PHE A 1 200 ? -13.175 -13.252 -2.086 1.00 92.88 200 PHE A C 1
ATOM 1546 O O . PHE A 1 200 ? -13.880 -13.436 -1.089 1.00 92.88 200 PHE A O 1
ATOM 1553 N N . ASP A 1 201 ? -13.662 -12.943 -3.279 1.00 91.38 201 ASP A N 1
ATOM 1554 C CA . ASP A 1 201 ? -15.063 -12.913 -3.666 1.00 91.38 201 ASP A CA 1
ATOM 1555 C C . ASP A 1 201 ? -15.302 -13.906 -4.815 1.00 91.38 201 ASP A C 1
ATOM 1557 O O . ASP A 1 201 ? -14.830 -13.727 -5.942 1.00 91.38 201 ASP A O 1
ATOM 1561 N N . ALA A 1 202 ? -16.055 -14.970 -4.518 1.00 88.56 202 ALA A N 1
ATOM 1562 C CA . ALA A 1 202 ? -16.441 -15.991 -5.492 1.00 88.56 202 ALA A CA 1
ATOM 1563 C C . ALA A 1 202 ? -17.438 -15.464 -6.537 1.00 88.56 202 ALA A C 1
ATOM 1565 O O . ALA A 1 202 ? -17.576 -16.052 -7.607 1.00 88.56 202 ALA A O 1
ATOM 1566 N N . GLU A 1 203 ? -18.150 -14.379 -6.219 1.00 89.88 203 GLU A N 1
ATOM 1567 C CA . GLU A 1 203 ? -19.109 -13.722 -7.107 1.00 89.88 203 GLU A CA 1
ATOM 1568 C C . GLU A 1 203 ? -18.457 -12.600 -7.929 1.00 89.88 203 GLU A C 1
ATOM 1570 O O . GLU A 1 203 ? -19.150 -11.906 -8.678 1.00 89.88 203 GLU A O 1
ATOM 1575 N N . CYS A 1 204 ? -17.133 -12.424 -7.826 1.00 87.12 204 CYS A N 1
ATOM 1576 C CA . CYS A 1 204 ? -16.403 -11.437 -8.608 1.00 87.12 204 CYS A CA 1
ATOM 1577 C C . CYS A 1 204 ? -16.617 -11.687 -10.108 1.00 87.12 204 CYS A C 1
ATOM 1579 O O . CYS A 1 204 ? -16.320 -12.755 -10.643 1.00 87.12 204 CYS A O 1
ATOM 1581 N N . THR A 1 205 ? -17.149 -10.672 -10.788 1.00 91.44 205 THR A N 1
ATOM 1582 C CA . THR A 1 205 ? -17.423 -10.698 -12.236 1.00 91.44 205 THR A CA 1
ATOM 1583 C C . THR A 1 205 ? -16.403 -9.891 -13.034 1.00 91.44 205 THR A C 1
ATOM 1585 O O . THR A 1 205 ? -16.616 -9.638 -14.219 1.00 91.44 205 THR A O 1
ATOM 1588 N N . ALA A 1 206 ? -15.312 -9.472 -12.386 1.00 89.88 206 ALA A N 1
ATOM 1589 C CA . ALA A 1 206 ? -14.251 -8.714 -13.023 1.00 89.88 206 ALA A CA 1
ATOM 1590 C C . ALA A 1 206 ? -13.612 -9.516 -14.163 1.00 89.88 206 ALA A C 1
ATOM 1592 O O . ALA A 1 206 ? -13.454 -10.737 -14.089 1.00 89.88 206 ALA A O 1
ATOM 1593 N N . GLU A 1 207 ? -13.252 -8.810 -15.231 1.00 90.75 207 GLU A N 1
ATOM 1594 C CA . GLU A 1 207 ? -12.619 -9.414 -16.400 1.00 90.75 207 GLU A CA 1
ATOM 1595 C C . GLU A 1 207 ? -11.215 -9.919 -16.041 1.00 90.75 207 GLU A C 1
ATOM 1597 O O . GLU A 1 207 ? -10.464 -9.229 -15.347 1.00 90.75 207 GLU A O 1
ATOM 1602 N N . GLU A 1 208 ? -10.854 -11.110 -16.525 1.00 87.62 208 GLU A N 1
ATOM 1603 C CA . GLU A 1 208 ? -9.522 -11.691 -16.325 1.00 87.62 208 GLU A CA 1
ATOM 1604 C C . GLU A 1 208 ? -8.426 -10.723 -16.801 1.00 87.62 208 GLU A C 1
ATOM 1606 O O . GLU A 1 208 ? -8.499 -10.172 -17.903 1.00 87.62 208 GLU A O 1
ATOM 1611 N N . GLY A 1 209 ? -7.419 -10.498 -15.954 1.00 83.44 209 GLY A N 1
ATOM 1612 C CA . GLY A 1 209 ? -6.341 -9.534 -16.194 1.00 83.44 209 GLY A CA 1
ATOM 1613 C C . GLY A 1 209 ? -6.670 -8.071 -15.867 1.00 83.44 209 GLY A C 1
ATOM 1614 O O . GLY A 1 209 ? -5.822 -7.206 -16.081 1.00 83.44 209 GLY A O 1
ATOM 1615 N N . SER A 1 210 ? -7.871 -7.762 -15.364 1.00 88.31 210 SER A N 1
ATOM 1616 C CA . SER A 1 210 ? -8.150 -6.462 -14.733 1.00 88.31 210 SER A CA 1
ATOM 1617 C C . SER A 1 210 ? -7.583 -6.400 -13.311 1.00 88.31 210 SER A C 1
ATOM 1619 O O . SER A 1 210 ? -7.461 -7.430 -12.649 1.00 88.31 210 SER A O 1
ATOM 1621 N N . ASP A 1 211 ? -7.307 -5.195 -12.801 1.00 86.38 211 ASP A N 1
ATOM 1622 C CA . ASP A 1 211 ? -6.800 -5.005 -11.433 1.00 86.38 211 ASP A CA 1
ATOM 1623 C C . ASP A 1 211 ? -7.702 -5.671 -10.380 1.00 86.38 211 ASP A C 1
ATOM 1625 O O . ASP A 1 211 ? -7.215 -6.298 -9.445 1.00 86.38 211 ASP A O 1
ATOM 1629 N N . GLU A 1 212 ? -9.025 -5.572 -10.541 1.00 88.56 212 GLU A N 1
ATOM 1630 C CA . GLU A 1 212 ? -9.999 -6.174 -9.623 1.00 88.56 212 GLU A CA 1
ATOM 1631 C C . GLU A 1 212 ? -9.938 -7.708 -9.649 1.00 88.56 212 GLU A C 1
ATOM 1633 O O . GLU A 1 212 ? -9.988 -8.343 -8.594 1.00 88.56 212 GLU A O 1
ATOM 1638 N N . TRP A 1 213 ? -9.762 -8.308 -10.832 1.00 90.69 213 TRP A N 1
ATOM 1639 C CA . TRP A 1 213 ? -9.580 -9.753 -10.963 1.00 90.69 213 TRP A CA 1
ATOM 1640 C C . TRP A 1 213 ? -8.257 -10.217 -10.351 1.00 90.69 213 TRP A C 1
ATOM 1642 O O . TRP A 1 213 ? -8.254 -11.174 -9.582 1.00 90.69 213 TRP A O 1
ATOM 1652 N N . GLU A 1 214 ? -7.154 -9.518 -10.633 1.00 91.25 214 GLU A N 1
ATOM 1653 C CA . GLU A 1 214 ? -5.821 -9.859 -10.119 1.00 91.25 214 GLU A CA 1
ATOM 1654 C C . GLU A 1 214 ? -5.770 -9.759 -8.588 1.00 91.25 214 GLU A C 1
ATOM 1656 O O . GLU A 1 214 ? -5.247 -10.645 -7.910 1.00 91.25 214 GLU A O 1
ATOM 1661 N N . ILE A 1 215 ? -6.374 -8.709 -8.021 1.00 92.62 215 ILE A N 1
ATOM 1662 C CA . ILE A 1 215 ? -6.515 -8.560 -6.569 1.00 92.62 215 ILE A CA 1
ATOM 1663 C C . ILE A 1 215 ? -7.372 -9.690 -5.999 1.00 92.62 215 ILE A C 1
ATOM 1665 O O . ILE A 1 215 ? -7.012 -10.268 -4.980 1.00 92.62 215 ILE A O 1
ATOM 1669 N N . ASN A 1 216 ? -8.496 -10.034 -6.629 1.00 92.50 216 ASN A N 1
ATOM 1670 C CA . ASN A 1 216 ? -9.342 -11.118 -6.137 1.00 92.50 216 ASN A CA 1
ATOM 1671 C C . ASN A 1 216 ? -8.608 -12.471 -6.153 1.00 92.50 216 ASN A C 1
ATOM 1673 O O . ASN A 1 216 ? -8.619 -13.206 -5.162 1.00 92.50 216 ASN A O 1
ATOM 1677 N N . ALA A 1 217 ? -7.921 -12.770 -7.259 1.00 91.31 217 ALA A N 1
ATOM 1678 C CA . ALA A 1 217 ? -7.153 -13.994 -7.459 1.00 91.31 217 ALA A CA 1
ATOM 1679 C C . ALA A 1 217 ? -6.024 -14.152 -6.429 1.00 91.31 217 ALA A C 1
ATOM 1681 O O . ALA A 1 217 ? -5.714 -15.270 -6.026 1.00 91.31 217 ALA A O 1
ATOM 1682 N N . MET A 1 218 ? -5.465 -13.046 -5.928 1.00 92.00 218 MET A N 1
ATOM 1683 C CA . MET A 1 218 ? -4.392 -13.052 -4.928 1.00 92.00 218 MET A CA 1
ATOM 1684 C C . MET A 1 218 ? -4.768 -13.770 -3.619 1.00 92.00 218 MET A C 1
ATOM 1686 O O . MET A 1 218 ? -3.908 -14.307 -2.915 1.00 92.00 218 MET A O 1
ATOM 1690 N N . PHE A 1 219 ? -6.060 -13.782 -3.281 1.00 92.38 219 PHE A N 1
ATOM 1691 C CA . PHE A 1 219 ? -6.594 -14.411 -2.071 1.00 92.38 219 PHE A CA 1
ATOM 1692 C C . PHE A 1 219 ? -6.994 -15.881 -2.276 1.00 92.38 219 PHE A C 1
ATOM 1694 O O . PHE A 1 219 ? -7.486 -16.519 -1.338 1.00 92.38 219 PHE A O 1
ATOM 1701 N N . TRP A 1 220 ? -6.770 -16.422 -3.475 1.00 88.56 220 TRP A N 1
ATOM 1702 C CA . TRP A 1 220 ? -7.025 -17.811 -3.836 1.00 88.56 220 TRP A CA 1
ATOM 1703 C C . TRP A 1 220 ? -5.704 -18.587 -3.946 1.00 88.56 220 TRP A C 1
ATOM 1705 O O . TRP A 1 220 ? -4.801 -18.195 -4.679 1.00 88.56 220 TRP A O 1
ATOM 1715 N N . GLY A 1 221 ? -5.566 -19.667 -3.171 1.00 84.69 221 GLY A N 1
ATOM 1716 C CA . GLY A 1 221 ? -4.368 -20.514 -3.132 1.00 84.69 221 GLY A CA 1
ATOM 1717 C C . GLY A 1 221 ? -4.527 -21.817 -3.922 1.00 84.69 221 GLY A C 1
ATOM 1718 O O . GLY A 1 221 ? -5.134 -21.837 -4.989 1.00 84.69 221 GLY A O 1
ATOM 1719 N N . GLU A 1 222 ? -3.994 -22.919 -3.374 1.00 79.44 222 GLU A N 1
ATOM 1720 C CA . GLU A 1 222 ? -4.151 -24.298 -3.881 1.00 79.44 222 GLU A CA 1
ATOM 1721 C C . GLU A 1 222 ? -5.621 -24.761 -3.785 1.00 79.44 222 GLU A C 1
ATOM 1723 O O . GLU A 1 222 ? -5.984 -25.549 -2.915 1.00 79.44 222 GLU A O 1
ATOM 1728 N N . ASP A 1 223 ? -6.477 -24.215 -4.648 1.00 80.12 223 ASP A N 1
ATOM 1729 C CA . ASP A 1 223 ? -7.901 -24.549 -4.802 1.00 80.12 223 ASP A CA 1
ATOM 1730 C C . ASP A 1 223 ? -8.813 -24.151 -3.625 1.00 80.12 223 ASP A C 1
ATOM 1732 O O . ASP A 1 223 ? -9.931 -24.651 -3.490 1.00 80.12 223 ASP A O 1
ATOM 1736 N N . GLN A 1 224 ? -8.364 -23.224 -2.777 1.00 85.69 224 GLN A N 1
ATOM 1737 C CA . GLN A 1 224 ? -9.165 -22.674 -1.681 1.00 85.69 224 GLN A CA 1
ATOM 1738 C C . GLN A 1 224 ? -8.771 -21.234 -1.337 1.00 85.69 224 GLN A C 1
ATOM 1740 O O . GLN A 1 224 ? -7.633 -20.813 -1.562 1.00 85.69 224 GLN A O 1
ATOM 1745 N N . VAL A 1 225 ? -9.696 -20.503 -0.708 1.00 87.12 225 VAL A N 1
ATOM 1746 C CA . VAL A 1 225 ? -9.406 -19.211 -0.066 1.00 87.12 225 VAL A CA 1
ATOM 1747 C C . VAL A 1 225 ? -8.312 -19.410 0.970 1.00 87.12 225 VAL A C 1
ATOM 1749 O O . VAL A 1 225 ? -8.384 -20.357 1.749 1.00 87.12 225 VAL A O 1
ATOM 1752 N N . VAL A 1 226 ? -7.320 -18.520 1.006 1.00 89.19 226 VAL A N 1
ATOM 1753 C CA . VAL A 1 226 ? -6.208 -18.587 1.965 1.00 89.19 226 VAL A CA 1
ATOM 1754 C C . VAL A 1 226 ? -6.748 -18.408 3.397 1.00 89.19 226 VAL A C 1
ATOM 1756 O O . VAL A 1 226 ? -6.977 -17.270 3.811 1.00 89.19 226 VAL A O 1
ATOM 1759 N N . PRO A 1 227 ? -6.910 -19.470 4.220 1.00 88.94 227 PRO A N 1
ATOM 1760 C CA . PRO A 1 227 ? -7.626 -19.353 5.501 1.00 88.94 227 PRO A CA 1
ATOM 1761 C C . PRO A 1 227 ? -6.874 -18.459 6.489 1.00 88.94 227 PRO A C 1
ATOM 1763 O O . PRO A 1 227 ? -7.448 -17.733 7.298 1.00 88.94 227 PRO A O 1
ATOM 1766 N N . ARG A 1 228 ? -5.544 -18.457 6.361 1.00 93.12 228 ARG A N 1
ATOM 1767 C CA . ARG A 1 228 ? -4.650 -17.633 7.165 1.00 93.12 228 ARG A CA 1
ATOM 1768 C C . ARG A 1 228 ? -4.889 -16.131 6.980 1.00 93.12 228 ARG A C 1
ATOM 1770 O O . ARG A 1 228 ? -4.632 -15.369 7.911 1.00 93.12 228 ARG A O 1
ATOM 1777 N N . TRP A 1 229 ? -5.371 -15.706 5.811 1.00 94.12 229 TRP A N 1
ATOM 1778 C CA . TRP A 1 229 ? -5.698 -14.306 5.560 1.00 94.12 229 TRP A CA 1
ATOM 1779 C C . TRP A 1 229 ? -6.857 -13.854 6.441 1.00 94.12 229 TRP A C 1
ATOM 1781 O O . TRP A 1 229 ? -6.737 -12.836 7.120 1.00 94.12 229 TRP A O 1
ATOM 1791 N N . GLU A 1 230 ? -7.935 -14.637 6.490 1.00 92.44 230 GLU A N 1
ATOM 1792 C CA . GLU A 1 230 ? -9.115 -14.315 7.295 1.00 92.44 230 GLU A CA 1
ATOM 1793 C C . GLU A 1 230 ? -8.769 -14.234 8.781 1.00 92.44 230 GLU A C 1
ATOM 1795 O O . GLU A 1 230 ? -9.114 -13.254 9.432 1.00 92.44 230 GLU A O 1
ATOM 1800 N N . GLU A 1 231 ? -7.986 -15.189 9.295 1.00 95.56 231 GLU A N 1
ATOM 1801 C CA . GLU A 1 231 ? -7.514 -15.166 10.685 1.00 95.56 231 GLU A CA 1
ATOM 1802 C C . GLU A 1 231 ? -6.751 -13.876 11.027 1.00 95.56 231 GLU A C 1
ATOM 1804 O O . GLU A 1 231 ? -6.992 -13.254 12.063 1.00 95.56 231 GLU A O 1
ATOM 1809 N N . ILE A 1 232 ? -5.804 -13.469 10.171 1.00 95.94 232 ILE A N 1
ATOM 1810 C CA . ILE A 1 232 ? -4.977 -12.276 10.402 1.00 95.94 232 ILE A CA 1
ATOM 1811 C C . ILE A 1 232 ? -5.816 -11.006 10.269 1.00 95.94 232 ILE A C 1
ATOM 1813 O O . ILE A 1 232 ? -5.694 -10.109 11.109 1.00 95.94 232 ILE A O 1
ATOM 1817 N N . ARG A 1 233 ? -6.649 -10.925 9.229 1.00 95.75 233 ARG A N 1
ATOM 1818 C CA . ARG A 1 233 ? -7.534 -9.791 8.956 1.00 95.75 233 ARG A CA 1
ATOM 1819 C C . ARG A 1 233 ? -8.491 -9.570 10.123 1.00 95.75 233 ARG A C 1
ATOM 1821 O O . ARG A 1 233 ? -8.552 -8.468 10.667 1.00 95.75 233 ARG A O 1
ATOM 1828 N N . ASP A 1 234 ? -9.181 -10.622 10.547 1.00 95.06 234 ASP A N 1
ATOM 1829 C CA . ASP A 1 234 ? -10.193 -10.545 11.595 1.00 95.06 234 ASP A CA 1
ATOM 1830 C C . ASP A 1 234 ? -9.562 -10.225 12.957 1.00 95.06 234 ASP A C 1
ATOM 1832 O O . ASP A 1 234 ? -10.135 -9.455 13.725 1.00 95.06 234 ASP A O 1
ATOM 1836 N N . ALA A 1 235 ? -8.351 -10.722 13.240 1.00 96.31 235 ALA A N 1
ATOM 1837 C CA . ALA A 1 235 ? -7.612 -10.353 14.447 1.00 96.31 235 ALA A CA 1
ATOM 1838 C C . ALA A 1 235 ? -7.290 -8.846 14.503 1.00 96.31 235 ALA A C 1
ATOM 1840 O O . ALA A 1 235 ? -7.472 -8.221 15.548 1.00 96.31 235 ALA A O 1
ATOM 1841 N N . HIS A 1 236 ? -6.857 -8.243 13.389 1.00 96.06 236 HIS A N 1
ATOM 1842 C CA . HIS A 1 236 ? -6.599 -6.797 13.331 1.00 96.06 236 HIS A CA 1
ATOM 1843 C C . HIS A 1 236 ? -7.894 -5.987 13.423 1.00 96.06 236 HIS A C 1
ATOM 1845 O O . HIS A 1 236 ? -7.939 -4.987 14.135 1.00 96.06 236 HIS A O 1
ATOM 1851 N N . MET A 1 237 ? -8.958 -6.436 12.755 1.00 95.19 237 MET A N 1
ATOM 1852 C CA . MET A 1 237 ? -10.267 -5.791 12.826 1.00 95.19 237 MET A CA 1
ATOM 1853 C C . MET A 1 237 ? -10.824 -5.809 14.258 1.00 95.19 237 MET A C 1
ATOM 1855 O O . MET A 1 237 ? -11.297 -4.787 14.750 1.00 95.19 237 MET A O 1
ATOM 1859 N N . GLN A 1 238 ? -10.717 -6.941 14.963 1.00 95.25 238 GLN A N 1
ATOM 1860 C CA . GLN A 1 238 ? -11.146 -7.065 16.360 1.00 95.25 238 GLN A CA 1
ATOM 1861 C C . GLN A 1 238 ? -10.315 -6.196 17.307 1.00 95.25 238 GLN A C 1
ATOM 1863 O O . GLN A 1 238 ? -10.876 -5.613 18.232 1.00 95.25 238 GLN A O 1
ATOM 1868 N N . ALA A 1 239 ? -9.006 -6.061 17.067 1.00 95.69 239 ALA A N 1
ATOM 1869 C CA . ALA A 1 239 ? -8.140 -5.214 17.883 1.00 95.69 239 ALA A CA 1
ATOM 1870 C C . ALA A 1 239 ? -8.569 -3.736 17.866 1.00 95.69 239 ALA A C 1
ATOM 1872 O O . ALA A 1 239 ? -8.351 -3.035 18.848 1.00 95.69 239 ALA A O 1
ATOM 1873 N N . LEU A 1 240 ? -9.220 -3.264 16.796 1.00 94.50 240 LEU A N 1
ATOM 1874 C CA . LEU A 1 240 ? -9.711 -1.884 16.673 1.00 94.50 240 LEU A CA 1
ATOM 1875 C C . LEU A 1 240 ? -11.001 -1.622 17.465 1.00 94.50 240 LEU A C 1
ATOM 1877 O O . LEU A 1 240 ? -11.333 -0.465 17.724 1.00 94.50 240 LEU A O 1
ATOM 1881 N N . VAL A 1 241 ? -11.718 -2.672 17.877 1.00 94.50 241 VAL A N 1
ATOM 1882 C CA . VAL A 1 241 ? -12.945 -2.541 18.668 1.00 94.50 241 VAL A CA 1
ATOM 1883 C C . VAL A 1 241 ? -12.578 -2.272 20.132 1.00 94.50 241 VAL A C 1
ATOM 1885 O O . VAL A 1 241 ? -11.873 -3.079 20.744 1.00 94.50 241 VAL A O 1
ATOM 1888 N N . PRO A 1 242 ? -13.045 -1.162 20.734 1.00 93.69 242 PRO A N 1
ATOM 1889 C CA . PRO A 1 242 ? -12.679 -0.821 22.100 1.00 93.69 242 PRO A CA 1
ATOM 1890 C C . PRO A 1 242 ? -13.278 -1.817 23.107 1.00 93.69 242 PRO A C 1
ATOM 1892 O O . PRO A 1 242 ? -14.450 -2.193 22.987 1.00 93.69 242 PRO A O 1
ATOM 1895 N N . PRO A 1 243 ? -12.523 -2.213 24.150 1.00 93.69 243 PRO A N 1
ATOM 1896 C CA . PRO A 1 243 ? -13.064 -2.987 25.258 1.00 93.69 243 PRO A CA 1
ATOM 1897 C C . PRO A 1 243 ? -14.212 -2.253 25.957 1.00 93.69 243 PRO A C 1
ATOM 1899 O O . PRO A 1 243 ? -14.243 -1.021 26.016 1.00 93.69 243 PRO A O 1
ATOM 1902 N N . ALA A 1 244 ? -15.130 -3.012 26.561 1.00 93.12 244 ALA A N 1
ATOM 1903 C CA . ALA A 1 244 ? -16.280 -2.450 27.264 1.00 93.12 244 ALA A CA 1
ATOM 1904 C C . ALA A 1 244 ? -15.852 -1.396 28.304 1.00 93.12 244 ALA A C 1
ATOM 1906 O O . ALA A 1 244 ? -15.048 -1.670 29.194 1.00 93.12 244 ALA A O 1
ATOM 1907 N N . GLY A 1 245 ? -16.413 -0.190 28.190 1.00 93.12 245 GLY A N 1
ATOM 1908 C CA . GLY A 1 245 ? -16.116 0.932 29.086 1.00 93.12 245 GLY A CA 1
ATOM 1909 C C . GLY A 1 245 ? -14.903 1.782 28.695 1.00 93.12 245 GLY A C 1
ATOM 1910 O O . GLY A 1 245 ? -14.616 2.748 29.398 1.00 93.12 245 GLY A O 1
ATOM 1911 N N . THR A 1 246 ? -14.220 1.472 27.589 1.00 95.56 246 THR A N 1
ATOM 1912 C CA . THR A 1 246 ? -13.129 2.297 27.047 1.00 95.56 246 THR A CA 1
ATOM 1913 C C . THR A 1 246 ? -13.646 3.166 25.903 1.00 95.56 246 THR A C 1
ATOM 1915 O O . THR A 1 246 ? -14.360 2.687 25.026 1.00 95.56 246 THR A O 1
ATOM 1918 N N . ASP A 1 247 ? -13.290 4.449 25.911 1.00 94.75 247 ASP A N 1
ATOM 1919 C CA . ASP A 1 247 ? -13.563 5.357 24.794 1.00 94.75 247 ASP A CA 1
ATOM 1920 C C . ASP A 1 247 ? -12.738 4.973 23.550 1.00 94.75 247 ASP A C 1
ATOM 1922 O O . ASP A 1 247 ? -11.565 4.608 23.669 1.00 94.75 247 ASP A O 1
ATOM 1926 N N . LEU A 1 248 ? -13.335 5.088 22.358 1.00 92.06 248 LEU A N 1
ATOM 1927 C CA . LEU A 1 248 ? -12.715 4.682 21.092 1.00 92.06 248 LEU A CA 1
ATOM 1928 C C . LEU A 1 248 ? -11.385 5.405 20.841 1.00 92.06 248 LEU A C 1
ATOM 1930 O O . LEU A 1 248 ? -10.388 4.756 20.539 1.00 92.06 248 LEU A O 1
ATOM 1934 N N . LEU A 1 249 ? -11.334 6.732 20.991 1.00 91.81 249 LEU A N 1
ATOM 1935 C CA . LEU A 1 249 ? -10.118 7.500 20.693 1.00 91.81 249 LEU A CA 1
ATOM 1936 C C . LEU A 1 249 ? -8.991 7.159 21.672 1.00 91.81 249 LEU A C 1
ATOM 1938 O O . LEU A 1 249 ? -7.826 7.063 21.278 1.00 91.81 249 LEU A O 1
ATOM 1942 N N . THR A 1 250 ? -9.346 6.941 22.940 1.00 94.38 250 THR A N 1
ATOM 1943 C CA . THR A 1 250 ? -8.406 6.493 23.977 1.00 94.38 250 THR A CA 1
ATOM 1944 C C . THR A 1 250 ? -7.839 5.109 23.651 1.00 94.38 250 THR A C 1
ATOM 1946 O O . THR A 1 250 ? -6.629 4.904 23.744 1.00 94.38 250 THR A O 1
ATOM 1949 N N . HIS A 1 251 ? -8.696 4.180 23.216 1.00 96.00 251 HIS A N 1
ATOM 1950 C CA . HIS A 1 251 ? -8.300 2.836 22.789 1.00 96.00 251 HIS A CA 1
ATOM 1951 C C . HIS A 1 251 ? -7.349 2.866 21.585 1.00 96.00 251 HIS A C 1
ATOM 1953 O O . HIS A 1 251 ? -6.246 2.327 21.659 1.00 96.00 251 HIS A O 1
ATOM 1959 N N . LEU A 1 252 ? -7.718 3.570 20.508 1.00 92.38 252 LEU A N 1
ATOM 1960 C CA . LEU A 1 252 ? -6.903 3.658 19.288 1.00 92.38 252 LEU A CA 1
ATOM 1961 C C . LEU A 1 252 ? -5.540 4.317 19.540 1.00 92.38 252 LEU A C 1
ATOM 1963 O O . LEU A 1 252 ? -4.533 3.887 18.976 1.00 92.38 252 LEU A O 1
ATOM 1967 N N . ARG A 1 253 ? -5.476 5.324 20.424 1.00 92.69 253 ARG A N 1
ATOM 1968 C CA . ARG A 1 253 ? -4.196 5.915 20.846 1.00 92.69 253 ARG A CA 1
ATOM 1969 C C . ARG A 1 253 ? -3.314 4.880 21.545 1.00 92.69 253 ARG A C 1
ATOM 1971 O O . ARG A 1 253 ? -2.137 4.773 21.220 1.00 92.69 253 ARG A O 1
ATOM 1978 N N . GLY A 1 254 ? -3.899 4.089 22.445 1.00 93.44 254 GLY A N 1
ATOM 1979 C CA . GLY A 1 254 ? -3.203 3.001 23.128 1.00 93.44 254 GLY A CA 1
ATOM 1980 C C . GLY A 1 254 ? -2.680 1.924 22.172 1.00 93.44 254 GLY A C 1
ATOM 1981 O O . GLY A 1 254 ? -1.580 1.415 22.385 1.00 93.44 254 GLY A O 1
ATOM 1982 N N . LEU A 1 255 ? -3.413 1.609 21.099 1.00 93.31 255 LEU A N 1
ATOM 1983 C CA . LEU A 1 255 ? -2.936 0.685 20.065 1.00 93.31 255 LEU A CA 1
ATOM 1984 C C . LEU A 1 255 ? -1.712 1.234 19.327 1.00 93.31 255 LEU A C 1
ATOM 1986 O O . LEU A 1 255 ? -0.747 0.492 19.158 1.00 93.31 255 LEU A O 1
ATOM 1990 N N . ILE A 1 256 ? -1.720 2.514 18.929 1.00 91.50 256 ILE A N 1
ATOM 1991 C CA . ILE A 1 256 ? -0.563 3.151 18.272 1.00 91.50 256 ILE A CA 1
ATOM 1992 C C . ILE A 1 256 ? 0.675 3.099 19.166 1.00 91.50 256 ILE A C 1
ATOM 1994 O O . ILE A 1 256 ? 1.774 2.818 18.694 1.00 91.50 256 ILE A O 1
ATOM 1998 N N . ASP A 1 257 ? 0.512 3.360 20.460 1.00 89.75 257 ASP A N 1
ATOM 1999 C CA . ASP A 1 257 ? 1.648 3.423 21.379 1.00 89.75 257 ASP A CA 1
ATOM 2000 C C . ASP A 1 257 ? 2.268 2.039 21.655 1.00 89.75 257 ASP A C 1
ATOM 2002 O O . ASP A 1 257 ? 3.401 1.960 22.132 1.00 89.75 257 ASP A O 1
ATOM 2006 N N . ASN A 1 258 ? 1.560 0.948 21.334 1.00 89.50 258 ASN A N 1
ATOM 2007 C CA . ASN A 1 258 ? 1.972 -0.416 21.658 1.00 89.50 258 ASN A CA 1
ATOM 2008 C C . ASN A 1 258 ? 2.012 -1.334 20.423 1.00 89.50 258 ASN A C 1
ATOM 2010 O O . ASN A 1 258 ? 3.071 -1.568 19.839 1.00 89.50 258 ASN A O 1
ATOM 2014 N N . GLU A 1 259 ? 0.868 -1.901 20.045 1.00 86.81 259 GLU A N 1
ATOM 2015 C CA . GLU A 1 259 ? 0.780 -3.020 19.099 1.00 86.81 259 GLU A CA 1
ATOM 2016 C C . GLU A 1 259 ? 0.874 -2.570 17.636 1.00 86.81 259 GLU A C 1
ATOM 2018 O O . GLU A 1 259 ? 1.533 -3.221 16.821 1.00 86.81 259 GLU A O 1
ATOM 2023 N N . LEU A 1 260 ? 0.270 -1.423 17.324 1.00 89.69 260 LEU A N 1
ATOM 2024 C CA . LEU A 1 260 ? 0.173 -0.824 15.993 1.00 89.69 260 LEU A CA 1
ATOM 2025 C C . LEU A 1 260 ? 1.059 0.424 15.897 1.00 89.69 260 LEU A C 1
ATOM 2027 O O . LEU A 1 260 ? 0.637 1.494 15.465 1.00 89.69 260 LEU A O 1
ATOM 2031 N N . SER A 1 261 ? 2.315 0.275 16.311 1.00 90.38 261 SER A N 1
ATOM 2032 C CA . SER A 1 261 ? 3.309 1.347 16.272 1.00 90.38 261 SER A CA 1
ATOM 2033 C C . SER A 1 261 ? 3.554 1.863 14.852 1.00 90.38 261 SER A C 1
ATOM 2035 O O . SER A 1 261 ? 3.964 1.101 13.974 1.00 90.38 261 SER A O 1
ATOM 2037 N N . VAL A 1 262 ? 3.358 3.172 14.645 1.00 89.12 262 VAL A N 1
ATOM 2038 C CA . VAL A 1 262 ? 3.586 3.845 13.351 1.00 89.12 262 VAL A CA 1
ATOM 2039 C C . VAL A 1 262 ? 5.025 3.645 12.847 1.00 89.12 262 VAL A C 1
ATOM 2041 O O . VAL A 1 262 ? 5.170 3.190 11.716 1.00 89.12 262 VAL A O 1
ATOM 2044 N N . PRO A 1 263 ? 6.092 3.846 13.652 1.00 88.75 263 PRO A N 1
ATOM 2045 C CA . PRO A 1 263 ? 7.460 3.560 13.210 1.00 88.75 263 PRO A CA 1
ATOM 2046 C C . PRO A 1 263 ? 7.668 2.126 12.715 1.00 88.75 263 PRO A C 1
ATOM 2048 O O . PRO A 1 263 ? 8.340 1.904 11.712 1.00 88.75 263 PRO A O 1
ATOM 2051 N N . LYS A 1 264 ? 7.069 1.140 13.394 1.00 88.50 264 LYS A N 1
ATOM 2052 C CA . LYS A 1 264 ? 7.172 -0.267 12.993 1.00 88.50 264 LYS A CA 1
ATOM 2053 C C . LYS A 1 264 ? 6.429 -0.526 11.683 1.00 88.50 264 LYS A C 1
ATOM 2055 O O . LYS A 1 264 ? 6.926 -1.258 10.834 1.00 88.50 264 LYS A O 1
ATOM 2060 N N . PHE A 1 265 ? 5.255 0.078 11.513 1.00 89.31 265 PHE A N 1
ATOM 2061 C CA . PHE A 1 265 ? 4.518 0.020 10.255 1.00 89.31 265 PHE A CA 1
ATOM 2062 C C . PHE A 1 265 ? 5.326 0.635 9.103 1.00 89.31 265 PHE A C 1
ATOM 2064 O O . PHE A 1 265 ? 5.480 -0.004 8.065 1.00 89.31 265 PHE A O 1
ATOM 2071 N N . GLU A 1 266 ? 5.913 1.817 9.308 1.00 90.38 266 GLU A N 1
ATOM 2072 C CA . GLU A 1 266 ? 6.790 2.466 8.328 1.00 90.38 266 GLU A CA 1
ATOM 2073 C C . GLU A 1 266 ? 7.998 1.590 7.976 1.00 90.38 266 GLU A C 1
ATOM 2075 O O . GLU A 1 266 ? 8.307 1.423 6.800 1.00 90.38 266 GLU A O 1
ATOM 2080 N N . GLU A 1 267 ? 8.658 0.980 8.966 1.00 88.69 267 GLU A N 1
ATOM 2081 C CA . GLU A 1 267 ? 9.759 0.036 8.736 1.00 88.69 267 GLU A CA 1
ATOM 2082 C C . GLU A 1 267 ? 9.331 -1.137 7.846 1.00 88.69 267 GLU A C 1
ATOM 2084 O O . GLU A 1 267 ? 10.041 -1.491 6.900 1.00 88.69 267 GLU A O 1
ATOM 2089 N N . CYS A 1 268 ? 8.161 -1.726 8.110 1.00 90.12 268 CYS A N 1
ATOM 2090 C CA . CYS A 1 268 ? 7.637 -2.824 7.305 1.00 90.12 268 CYS A CA 1
ATOM 2091 C C . CYS A 1 268 ? 7.245 -2.373 5.887 1.00 90.12 268 CYS A C 1
ATOM 2093 O O . CYS A 1 268 ? 7.553 -3.081 4.928 1.00 90.12 268 CYS A O 1
ATOM 2095 N N . MET A 1 269 ? 6.642 -1.190 5.729 1.00 90.19 269 MET A N 1
ATOM 2096 C CA . MET A 1 269 ? 6.332 -0.613 4.415 1.00 90.19 269 MET A CA 1
ATOM 2097 C C . MET A 1 269 ? 7.596 -0.323 3.607 1.00 90.19 269 MET A C 1
ATOM 2099 O O . MET A 1 269 ? 7.668 -0.645 2.425 1.00 90.19 269 MET A O 1
ATOM 2103 N N . ILE A 1 270 ? 8.630 0.228 4.240 1.00 89.94 270 ILE A N 1
ATOM 2104 C CA . ILE A 1 270 ? 9.921 0.472 3.594 1.00 89.94 270 ILE A CA 1
ATOM 2105 C C . ILE A 1 270 ? 10.584 -0.840 3.181 1.00 89.94 270 ILE A C 1
ATOM 2107 O O . ILE A 1 270 ? 11.122 -0.922 2.079 1.00 89.94 270 ILE A O 1
ATOM 2111 N N . ALA A 1 271 ? 10.534 -1.872 4.026 1.00 89.00 271 ALA A N 1
ATOM 2112 C CA . ALA A 1 271 ? 11.053 -3.191 3.678 1.00 89.00 271 ALA A CA 1
ATOM 2113 C C . ALA A 1 271 ? 10.311 -3.801 2.479 1.00 89.00 271 ALA A C 1
ATOM 2115 O O . ALA A 1 271 ? 10.949 -4.380 1.601 1.00 89.00 271 ALA A O 1
ATOM 2116 N N . PHE A 1 272 ? 8.990 -3.625 2.411 1.00 89.06 272 PHE A N 1
ATOM 2117 C CA . PHE A 1 272 ? 8.182 -4.029 1.263 1.00 89.06 272 PHE A CA 1
ATOM 2118 C C . PHE A 1 272 ? 8.595 -3.288 -0.015 1.00 89.06 272 PHE A C 1
ATOM 2120 O O . PHE A 1 272 ? 8.921 -3.935 -1.006 1.00 89.06 272 PHE A O 1
ATOM 2127 N N . LEU A 1 273 ? 8.686 -1.954 0.018 1.00 88.00 273 LEU A N 1
ATOM 2128 C CA . LEU A 1 273 ? 9.109 -1.150 -1.138 1.00 88.00 273 LEU A CA 1
ATOM 2129 C C . LEU A 1 273 ? 10.551 -1.459 -1.584 1.00 88.00 273 LEU A C 1
ATOM 2131 O O . LEU A 1 273 ? 10.839 -1.470 -2.779 1.00 88.00 273 LEU A O 1
ATOM 2135 N N . ASP A 1 274 ? 11.465 -1.723 -0.645 1.00 87.31 274 ASP A N 1
ATOM 2136 C CA . ASP A 1 274 ? 12.843 -2.146 -0.943 1.00 87.31 274 ASP A CA 1
ATOM 2137 C C . ASP A 1 274 ? 12.862 -3.540 -1.593 1.00 87.31 274 ASP A C 1
ATOM 2139 O O . ASP A 1 274 ? 13.655 -3.763 -2.504 1.00 87.31 274 ASP A O 1
ATOM 2143 N N . GLY A 1 275 ? 11.968 -4.448 -1.182 1.00 86.00 275 GLY A N 1
ATOM 2144 C CA . GLY A 1 275 ? 11.746 -5.741 -1.836 1.00 86.00 275 GLY A CA 1
ATOM 2145 C C . GLY A 1 275 ? 11.255 -5.586 -3.275 1.00 86.00 275 GLY A C 1
ATOM 2146 O O . GLY A 1 275 ? 11.897 -6.097 -4.190 1.00 86.00 275 GLY A O 1
ATOM 2147 N N . LEU A 1 276 ? 10.200 -4.788 -3.484 1.00 84.06 276 LEU A N 1
ATOM 2148 C CA . LEU A 1 276 ? 9.672 -4.490 -4.820 1.00 84.06 276 LEU A CA 1
ATOM 2149 C C . LEU A 1 276 ? 10.758 -3.946 -5.754 1.00 84.06 276 LEU A C 1
ATOM 2151 O O . LEU A 1 276 ? 10.894 -4.392 -6.888 1.00 84.06 276 LEU A O 1
ATOM 2155 N N . LEU A 1 277 ? 11.563 -3.001 -5.266 1.00 85.25 277 LEU A N 1
ATOM 2156 C CA . LEU A 1 277 ? 12.614 -2.380 -6.065 1.00 85.25 277 LEU A CA 1
ATOM 2157 C C . LEU A 1 277 ? 13.742 -3.357 -6.438 1.00 85.25 277 LEU A C 1
ATOM 2159 O O . LEU A 1 277 ? 14.361 -3.192 -7.487 1.00 85.25 277 LEU A O 1
ATOM 2163 N N . ARG A 1 278 ? 14.057 -4.332 -5.576 1.00 85.00 278 ARG A N 1
ATOM 2164 C CA . ARG A 1 278 ? 15.123 -5.319 -5.828 1.00 85.00 278 ARG A CA 1
ATOM 2165 C C . ARG A 1 278 ? 14.734 -6.345 -6.881 1.00 85.00 278 ARG A C 1
ATOM 2167 O O . ARG A 1 278 ? 15.608 -6.789 -7.621 1.00 85.00 278 ARG A O 1
ATOM 2174 N N . ASP A 1 279 ? 13.460 -6.704 -6.917 1.00 81.50 279 ASP A N 1
ATOM 2175 C CA . ASP A 1 279 ? 12.943 -7.722 -7.829 1.00 81.50 279 ASP A CA 1
ATOM 2176 C C . ASP A 1 279 ? 12.607 -7.139 -9.213 1.00 81.50 279 ASP A C 1
ATOM 2178 O O . ASP A 1 279 ? 12.484 -7.879 -10.188 1.00 81.50 279 ASP A O 1
ATOM 2182 N N . GLN A 1 280 ? 12.532 -5.810 -9.334 1.00 79.50 280 GLN A N 1
ATOM 2183 C CA . GLN A 1 280 ? 12.411 -5.122 -10.617 1.00 79.50 280 GLN A CA 1
ATOM 2184 C C . GLN A 1 280 ? 13.760 -5.000 -11.338 1.00 79.50 280 GLN A C 1
ATOM 2186 O O . GLN A 1 280 ? 14.789 -4.639 -10.759 1.00 79.50 280 GLN A O 1
ATOM 2191 N N . SER A 1 281 ? 13.752 -5.225 -12.655 1.00 82.00 281 SER A N 1
ATOM 2192 C CA . SER A 1 281 ? 14.888 -4.871 -13.507 1.00 82.00 281 SER A CA 1
ATOM 2193 C C . SER A 1 281 ? 15.115 -3.359 -13.490 1.00 82.00 281 SER A C 1
ATOM 2195 O O . SER A 1 281 ? 14.160 -2.588 -13.491 1.00 82.00 281 SER A O 1
ATOM 2197 N N . ILE A 1 282 ? 16.374 -2.919 -13.535 1.00 84.38 282 ILE A N 1
ATOM 2198 C CA . ILE A 1 282 ? 16.698 -1.489 -13.630 1.00 84.38 282 ILE A CA 1
ATOM 2199 C C . ILE A 1 282 ? 16.049 -0.921 -14.909 1.00 84.38 282 ILE A C 1
ATOM 2201 O O . ILE A 1 282 ? 16.294 -1.488 -15.975 1.00 84.38 282 ILE A O 1
ATOM 2205 N N . PRO A 1 283 ? 15.280 0.183 -14.853 1.00 86.06 283 PRO A N 1
ATOM 2206 C CA . PRO A 1 283 ? 14.649 0.764 -16.037 1.00 86.06 283 PRO A CA 1
ATOM 2207 C C . PRO A 1 283 ? 15.660 1.115 -17.118 1.00 86.06 283 PRO A C 1
ATOM 2209 O O . PRO A 1 283 ? 16.771 1.559 -16.816 1.00 86.06 283 PRO A O 1
ATOM 2212 N N . VAL A 1 284 ? 15.263 0.997 -18.386 1.00 83.81 284 VAL A N 1
ATOM 2213 C CA . VAL A 1 284 ? 16.155 1.246 -19.533 1.00 83.81 284 VAL A CA 1
ATOM 2214 C C . VAL A 1 284 ? 16.788 2.633 -19.451 1.00 83.81 284 VAL A C 1
ATOM 2216 O O . VAL A 1 284 ? 17.995 2.758 -19.621 1.00 83.81 284 VAL A O 1
ATOM 2219 N N . LEU A 1 285 ? 16.025 3.676 -19.117 1.00 83.44 285 LEU A N 1
ATOM 2220 C CA . LEU A 1 285 ? 16.584 5.029 -19.013 1.00 83.44 285 LEU A CA 1
ATOM 2221 C C . LEU A 1 285 ? 17.627 5.146 -17.889 1.00 83.44 285 LEU A C 1
ATOM 2223 O O . LEU A 1 285 ? 18.657 5.785 -18.082 1.00 83.44 285 LEU A O 1
ATOM 2227 N N . ALA A 1 286 ? 17.437 4.451 -16.762 1.00 85.00 286 ALA A N 1
ATOM 2228 C CA . ALA A 1 286 ? 18.426 4.412 -15.684 1.00 85.00 286 ALA A CA 1
ATOM 2229 C C . ALA A 1 286 ? 19.683 3.629 -16.099 1.00 85.00 286 ALA A C 1
ATOM 2231 O O . ALA A 1 286 ? 20.802 4.024 -15.773 1.00 85.00 286 ALA A O 1
ATOM 2232 N N . GLN A 1 287 ? 19.522 2.547 -16.864 1.00 84.88 287 GLN A N 1
ATOM 2233 C CA . GLN A 1 287 ? 20.640 1.815 -17.459 1.00 84.88 287 GLN A CA 1
ATOM 2234 C C . GLN A 1 287 ? 21.441 2.689 -18.437 1.00 84.88 287 GLN A C 1
ATOM 2236 O O . GLN A 1 287 ? 22.676 2.658 -18.438 1.00 84.88 287 GLN A O 1
ATOM 2241 N N . VAL A 1 288 ? 20.745 3.497 -19.246 1.00 83.00 288 VAL A N 1
ATOM 2242 C CA . VAL A 1 288 ? 21.372 4.450 -20.166 1.00 83.00 288 VAL A CA 1
ATOM 2243 C C . VAL A 1 288 ? 22.137 5.516 -19.390 1.00 83.00 288 VAL A C 1
ATOM 2245 O O . VAL A 1 288 ? 23.291 5.761 -19.720 1.00 83.00 288 VAL A O 1
ATOM 2248 N N . GLU A 1 289 ? 21.581 6.094 -18.325 1.00 82.88 289 GLU A N 1
ATOM 2249 C CA . GLU A 1 289 ? 22.310 7.028 -17.449 1.00 82.88 289 GLU A CA 1
ATOM 2250 C C . GLU A 1 289 ? 23.566 6.396 -16.835 1.00 82.88 289 GLU A C 1
ATOM 2252 O O . GLU A 1 289 ? 24.623 7.023 -16.766 1.00 82.88 289 GLU A O 1
ATOM 2257 N N . MET A 1 290 ? 23.482 5.122 -16.452 1.00 82.00 290 MET A N 1
ATOM 2258 C CA . MET A 1 290 ? 24.610 4.353 -15.925 1.00 82.00 290 MET A CA 1
ATOM 2259 C C . MET A 1 290 ? 25.649 3.957 -16.990 1.00 82.00 290 MET A C 1
ATOM 2261 O O . MET A 1 290 ? 26.724 3.464 -16.639 1.00 82.00 290 MET A O 1
ATOM 2265 N N . GLY A 1 291 ? 25.353 4.145 -18.280 1.00 78.94 291 GLY A N 1
ATOM 2266 C CA . GLY A 1 291 ? 26.209 3.725 -19.395 1.00 78.94 291 GLY A CA 1
ATOM 2267 C C . GLY A 1 291 ? 26.320 2.204 -19.533 1.00 78.94 291 GLY A C 1
ATOM 2268 O O . GLY A 1 291 ? 27.314 1.696 -20.057 1.00 78.94 291 GLY A O 1
ATOM 2269 N N . GLN A 1 292 ? 25.335 1.472 -19.012 1.00 78.94 292 GLN A N 1
ATOM 2270 C CA . GLN A 1 292 ? 25.297 0.012 -18.960 1.00 78.94 292 GLN A CA 1
ATOM 2271 C C . GLN A 1 292 ? 23.899 -0.470 -19.345 1.00 78.94 292 GLN A C 1
ATOM 2273 O O . GLN A 1 292 ? 23.113 -0.844 -18.482 1.00 78.94 292 GLN A O 1
ATOM 2278 N N . VAL A 1 293 ? 23.602 -0.427 -20.644 1.00 81.81 293 VAL A N 1
ATOM 2279 C CA . VAL A 1 293 ? 22.343 -0.930 -21.208 1.00 81.81 293 VAL A CA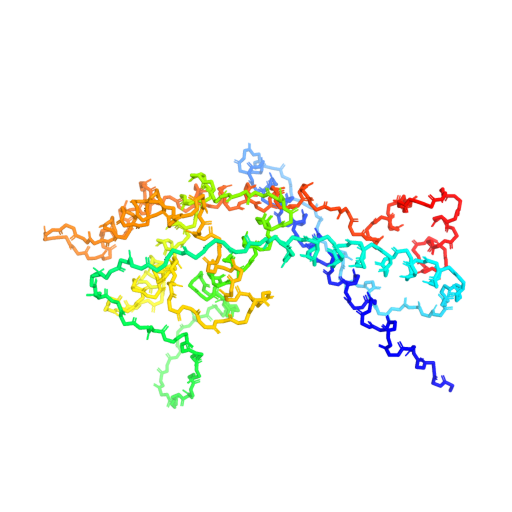 1
ATOM 2280 C C . VAL A 1 293 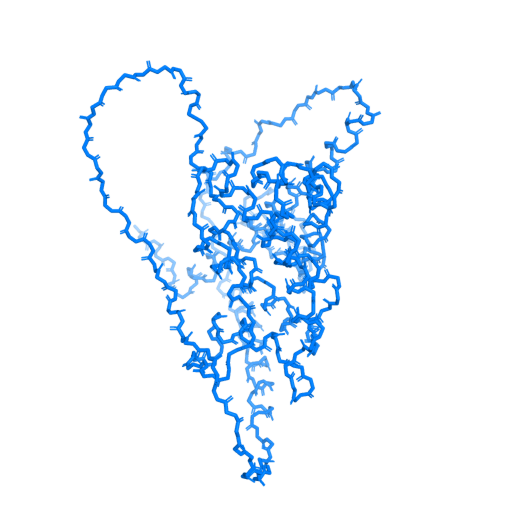? 22.463 -2.429 -21.447 1.00 81.81 293 VAL A C 1
ATOM 2282 O O . VAL A 1 293 ? 23.397 -2.878 -22.113 1.00 81.81 293 VAL A O 1
ATOM 2285 N N . ASP A 1 294 ? 21.536 -3.201 -20.891 1.00 77.88 294 ASP A N 1
ATOM 2286 C CA . ASP A 1 294 ? 21.524 -4.651 -21.029 1.00 77.88 294 ASP A CA 1
ATOM 2287 C C . ASP A 1 294 ? 21.376 -5.070 -22.502 1.00 77.88 294 ASP A C 1
ATOM 2289 O O . ASP A 1 294 ? 20.640 -4.460 -23.279 1.00 77.88 294 ASP A O 1
ATOM 2293 N N . GLY A 1 295 ? 22.131 -6.090 -22.910 1.00 78.50 295 GLY A N 1
ATOM 2294 C CA . GLY A 1 295 ? 22.195 -6.544 -24.304 1.00 78.50 295 GLY A CA 1
ATOM 2295 C C . GLY A 1 295 ? 22.934 -5.618 -25.286 1.00 78.50 295 GLY A C 1
ATOM 2296 O O . GLY A 1 295 ? 23.014 -5.951 -26.468 1.00 78.50 295 GLY A O 1
ATOM 2297 N N . VAL A 1 296 ? 23.507 -4.497 -24.830 1.00 83.00 296 VAL A N 1
ATOM 2298 C CA . VAL A 1 296 ? 24.218 -3.519 -25.673 1.00 83.00 296 VAL A CA 1
ATOM 2299 C C . VAL A 1 296 ? 25.673 -3.378 -25.217 1.00 83.00 296 VAL A C 1
ATOM 2301 O O . VAL A 1 296 ? 25.983 -3.407 -24.025 1.00 83.00 296 VAL A O 1
ATOM 2304 N N . SER A 1 297 ? 26.613 -3.236 -26.158 1.00 80.25 297 SER A N 1
ATOM 2305 C CA . SER A 1 297 ? 28.019 -3.030 -25.792 1.00 80.25 297 SER A CA 1
ATOM 2306 C C . SER A 1 297 ? 28.233 -1.659 -25.135 1.00 80.25 297 SER A C 1
ATOM 2308 O O . SER A 1 297 ? 27.505 -0.702 -25.391 1.00 80.25 297 SER A O 1
ATOM 2310 N N . ARG A 1 298 ? 29.279 -1.513 -24.308 1.00 77.19 298 ARG A N 1
ATOM 2311 C CA . ARG A 1 298 ? 29.600 -0.218 -23.670 1.00 77.19 298 ARG A CA 1
ATOM 2312 C C . ARG A 1 298 ? 29.810 0.916 -24.674 1.00 77.19 298 ARG A C 1
ATOM 2314 O O . ARG A 1 298 ? 29.497 2.059 -24.361 1.00 77.19 298 ARG A O 1
ATOM 2321 N N . GLU A 1 299 ? 30.344 0.606 -25.852 1.00 76.94 299 GLU A N 1
ATOM 2322 C CA . GLU A 1 299 ? 30.574 1.605 -26.896 1.00 76.94 299 GLU A CA 1
ATOM 2323 C C . GLU A 1 299 ? 29.250 2.082 -27.499 1.00 76.94 299 GLU A C 1
ATOM 2325 O O . GLU A 1 299 ? 28.999 3.281 -27.582 1.00 76.94 299 GLU A O 1
ATOM 2330 N N . GLU A 1 300 ? 28.347 1.156 -27.819 1.00 74.06 300 GLU A N 1
ATOM 2331 C CA . GLU A 1 300 ? 26.999 1.482 -28.293 1.00 74.06 300 GLU A CA 1
ATOM 2332 C C . GLU A 1 300 ? 26.179 2.226 -27.226 1.00 74.06 300 GLU A C 1
ATOM 2334 O O . GLU A 1 300 ? 25.463 3.170 -27.553 1.00 74.06 300 GLU A O 1
ATOM 2339 N N . ALA A 1 301 ? 26.334 1.872 -25.946 1.00 75.94 301 ALA A N 1
ATOM 2340 C CA . ALA A 1 301 ? 25.709 2.587 -24.837 1.00 75.94 301 ALA A CA 1
ATOM 2341 C C . ALA A 1 301 ? 26.237 4.029 -24.706 1.00 75.94 301 ALA A C 1
ATOM 2343 O O . ALA A 1 301 ? 25.448 4.943 -24.468 1.00 75.94 301 ALA A O 1
ATOM 2344 N N . ARG A 1 302 ? 27.541 4.274 -24.924 1.00 76.06 302 ARG A N 1
ATOM 2345 C CA . ARG A 1 302 ? 28.097 5.642 -24.970 1.00 76.06 302 ARG A CA 1
ATOM 2346 C C . ARG A 1 302 ? 27.586 6.437 -26.163 1.00 76.06 302 ARG A C 1
ATOM 2348 O O . ARG A 1 302 ? 27.273 7.614 -26.007 1.00 76.06 302 ARG A O 1
ATOM 2355 N N . VAL A 1 303 ? 27.493 5.812 -27.335 1.00 76.25 303 VAL A N 1
ATOM 2356 C CA . VAL A 1 303 ? 26.911 6.446 -28.527 1.00 76.25 303 VAL A CA 1
ATOM 2357 C C . VAL A 1 303 ? 25.458 6.838 -28.256 1.00 76.25 303 VAL A C 1
ATOM 2359 O O . VAL A 1 303 ? 25.048 7.940 -28.609 1.00 76.25 303 VAL A O 1
ATOM 2362 N N . LEU A 1 304 ? 24.697 5.977 -27.574 1.00 72.50 304 LEU A N 1
ATOM 2363 C CA . LEU A 1 304 ? 23.328 6.274 -27.167 1.00 72.50 304 LEU A CA 1
ATOM 2364 C C . LEU A 1 304 ? 23.269 7.444 -26.175 1.00 72.50 304 LEU A C 1
ATOM 2366 O O . LEU A 1 304 ? 22.489 8.360 -26.403 1.00 72.50 304 LEU A O 1
ATOM 2370 N N . GLN A 1 305 ? 24.120 7.461 -25.140 1.00 77.44 305 GLN A N 1
ATOM 2371 C CA . GLN A 1 305 ? 24.217 8.571 -24.178 1.00 77.44 305 GLN A CA 1
ATOM 2372 C C . GLN A 1 305 ? 24.519 9.918 -24.851 1.00 77.44 305 GLN A C 1
ATOM 2374 O O . GLN A 1 305 ? 23.877 10.919 -24.532 1.00 77.44 305 GLN A O 1
ATOM 2379 N N . GLN A 1 306 ? 25.469 9.941 -25.792 1.00 76.19 306 GLN A N 1
ATOM 2380 C CA . GLN A 1 306 ? 25.804 11.139 -26.570 1.00 76.19 306 GLN A CA 1
ATOM 2381 C C . GLN A 1 306 ? 24.638 11.574 -27.462 1.00 76.19 306 GLN A C 1
ATOM 2383 O O . GLN A 1 306 ? 24.330 12.759 -27.552 1.00 76.19 306 GLN A O 1
ATOM 2388 N N . ALA A 1 307 ? 23.953 10.618 -28.096 1.00 68.75 307 ALA A N 1
ATOM 2389 C CA . ALA A 1 307 ? 22.808 10.895 -28.959 1.00 68.75 307 ALA A CA 1
ATOM 2390 C C . ALA A 1 307 ? 21.587 11.445 -28.204 1.00 68.75 307 ALA A C 1
ATOM 2392 O O . ALA A 1 307 ? 20.723 12.054 -28.827 1.00 68.75 307 ALA A O 1
ATOM 2393 N N . ILE A 1 308 ? 21.492 11.254 -26.890 1.00 70.12 308 ILE A N 1
ATOM 2394 C CA . ILE A 1 308 ? 20.393 11.790 -26.070 1.00 70.12 308 ILE A CA 1
ATOM 2395 C C . ILE A 1 308 ? 20.835 12.927 -25.138 1.00 70.12 308 ILE A C 1
ATOM 2397 O O . ILE A 1 308 ? 20.057 13.359 -24.293 1.00 70.12 308 ILE A O 1
ATOM 2401 N N . GLY A 1 309 ? 22.067 13.424 -25.295 1.00 71.12 309 GLY A N 1
ATOM 2402 C CA . GLY A 1 309 ? 22.564 14.614 -24.597 1.00 71.12 309 GLY A CA 1
ATOM 2403 C C . GLY A 1 309 ? 22.889 14.425 -23.111 1.00 71.12 309 GLY A C 1
ATOM 2404 O O . GLY A 1 309 ? 22.918 15.408 -22.376 1.00 71.12 309 GLY A O 1
ATOM 2405 N N . ILE A 1 310 ? 23.133 13.191 -22.650 1.00 70.38 310 ILE A N 1
ATOM 2406 C CA . ILE A 1 310 ? 23.518 12.912 -21.250 1.00 70.38 310 ILE A CA 1
ATOM 2407 C C . ILE A 1 310 ? 25.017 13.173 -21.003 1.00 70.38 310 ILE A C 1
ATOM 2409 O O . ILE A 1 310 ? 25.406 13.467 -19.871 1.00 70.38 310 ILE A O 1
ATOM 2413 N N . VAL A 1 311 ? 25.861 13.073 -22.041 1.00 53.84 311 VAL A N 1
ATOM 2414 C CA . VAL A 1 311 ? 27.331 13.231 -21.971 1.00 53.84 311 VAL A CA 1
ATOM 2415 C C . VAL A 1 311 ? 27.850 14.095 -23.109 1.00 53.84 311 VAL A C 1
ATOM 2417 O O . VAL A 1 311 ? 27.437 13.835 -24.261 1.00 53.84 311 VAL A O 1
#

Foldseek 3Di:
DDPPPDPVVVVVVVVLVVLQVLLVVLVVVLVVVVVVVVCVVPPDDDDDDDPDPPPPPDDDDDDPDPVVVVVVVVVVVVVVVVVVVVVVVVVPDDDDDDDDDDDDDDDDDDPPDPDDDDDDDDDDDDDDDPPPDDDQALLNCLLVVLLLVLVVCVLVVPQADDLLVLLLLLLSLLVSLLCCCQPVVDDDCVSLCSSLVFFADPPDPDDPPDSSNSSNCRQAHPRDGPVSSVVSNVVSSVQQDDDPPDDNNRSSVVCCVPVSPPVVSVVSVSVVSVVVSVSDDNRQVNCLLVCHGPPDDSVVSVVVCVSVVVD

Organism: NCBI:txid184061

Radius of gyration: 24.71 Å; chains: 1; bounding box: 56×64×69 Å

Sequence (311 aa):
MERCADPALRLEVDEFILDYLVHMALKGILKDYKRAQSGARNVKSQGAADITLHMVNVTSETTPSKTALQRLSDQRHNQAIAFRSMQQSLASLPLVDLNEYHAPQFRAPIKQQQSSRSPTPPGLSQSHVTSTPPSTSLLDSLPSFMALSAVFQTTTNQTTITDTWMRLAAGFMAQAVIEQYLIYGSTGDEVLQEAFAWGFDAECTAEEGSDEWEINAMFWGEDQVVPRWEEIRDAHMQALVPPAGTDLLTHLRGLIDNELSVPKFEECMIAFLDGLLRDQSIPVLAQVEMGQVDGVSREEARVLQQAIGIV

Secondary structure (DSSP, 8-state):
------HHHHHHHHHHHHHHHHHHHHHHHHHHHHHHHHHHT----------TTSSTT-----PPPHHHHHHHHHHHHHHHHHHHHHHHHHTTSPPPP-------------------PPPPPP------------PPPHHHHHHHHHHHHHHHHHHTT-SS--HHHHHHHHHHHHHHHHHHHHTS---SSHHHHHHT--S--TT--PPTTSHHHHHHHHTB-SSSB-HHHHHHHHHHHHHTSPPTT--HHHHHHHHHHTTT-HHHHHHHHHHHHHHHHHHSPPPHHHHHHTT--TTS-HHHHHHHHHHTT--